Protein AF-A0A1H3RJS0-F1 (afdb_monomer_lite)

pLDDT: mean 76.6, std 17.98, range [35.88, 97.25]

Sequence (244 aa):
MSKQRRSGLVVFNPIIEEEHPSIQKEKGLRHRHKPSKVEFILRIEKKWEAYAKSKYGIDKKPPEQRLHSLLKDVQFTIQAKAKVYSKKWAYRAILEDEFESVFWETAWRLCDGDIEQGTDDGAYQPHGNFYFFETLILSLDRRATDLIRHRTKTKKAKFEIEETCPLWSKASEFISSGEDIEKNVTDRISINKLLDESSKQETHLVTFLYSYPDASNSEIATHLGLSHRESARRMLKRIRNKAI

Radius of gyration: 31.76 Å; chains: 1; bounding box: 53×79×107 Å

Secondary structure (DSSP, 8-state):
--------------------HHHHHHHHHHHHS-HHHHHHHHHHHHHHHHHHHHHTTSSSS-HHHHHHHHHHHHHHHHHHHHHHHHHHTGGGT--HHHHHHHHHHHHHHHHH--TTS--TT-S--TTSSS-HHHHHHHHHHHHHHHHHHHHHHSHHHHHIIIIIHHHHHHHTTT--SS--HHHHHHHHHHHHHHHHTS-HHHHHHHHHHHH-TT--HHHHHHHTT-S-HHHHHHHHHHHHHH--

Foldseek 3Di:
DDDDDDDPPPPPPPPPPPPDLVVLLLVVLVVVDDPVVSVLLVVLLVLLVVLVCQVVVVDPDHSVVSLVVSCVSCVVVLQVVLVVLCVVCVLLVCDSVNLSVLLVVLLVQQSDNDPPPPDPSHHPDPSDSHGSVVSSVVSSVVSSVVSVCVLPVDPVSCCCSVPCVVVVVVVVVVPDPDDDPVVVVVVVVLVVVLCVVDDPLLVVLVVVCVVPVPDQLVNSCVVSVHPDSVVSVVSVVVSVVSSD

Structure (mmCIF, N/CA/C/O backbone):
data_AF-A0A1H3RJS0-F1
#
_entry.id   AF-A0A1H3RJS0-F1
#
loop_
_atom_site.group_PDB
_atom_site.id
_atom_site.type_symbol
_atom_site.label_atom_id
_atom_site.label_alt_id
_atom_site.label_comp_id
_atom_site.label_asym_id
_atom_site.label_entity_id
_atom_site.label_seq_id
_atom_site.pdbx_PDB_ins_code
_atom_site.Cartn_x
_atom_site.Cartn_y
_atom_site.Cartn_z
_atom_site.occupancy
_atom_site.B_iso_or_equiv
_atom_site.auth_seq_id
_atom_site.auth_comp_id
_atom_site.auth_asym_id
_atom_site.auth_atom_id
_atom_site.pdbx_PDB_model_num
ATOM 1 N N . MET A 1 1 ? -11.819 -57.269 -57.674 1.00 40.50 1 MET A N 1
ATOM 2 C CA . MET A 1 1 ? -11.664 -56.612 -56.356 1.00 40.50 1 MET A CA 1
ATOM 3 C C . MET A 1 1 ? -10.472 -55.664 -56.425 1.00 40.50 1 MET A C 1
ATOM 5 O O . MET A 1 1 ? -9.344 -56.130 -56.474 1.00 40.50 1 MET A O 1
ATOM 9 N N . SER A 1 2 ? -10.718 -54.357 -56.528 1.00 40.19 2 SER A N 1
ATOM 10 C CA . SER A 1 2 ? -9.691 -53.313 -56.673 1.00 40.19 2 SER A CA 1
ATOM 11 C C . SER A 1 2 ? -9.771 -52.375 -55.468 1.00 40.19 2 SER A C 1
ATOM 13 O O . SER A 1 2 ? -10.855 -51.912 -55.115 1.00 40.19 2 SER A O 1
ATOM 15 N N . LYS A 1 3 ? -8.637 -52.193 -54.784 1.00 42.69 3 LYS A N 1
ATOM 16 C CA . LYS A 1 3 ? -8.501 -51.524 -53.483 1.00 42.69 3 LYS A CA 1
ATOM 17 C C . LYS A 1 3 ? -8.731 -50.011 -53.602 1.00 42.69 3 LYS A C 1
ATOM 19 O O . LYS A 1 3 ? -8.112 -49.343 -54.425 1.00 42.69 3 LYS A O 1
ATOM 24 N N . GLN A 1 4 ? -9.585 -49.482 -52.725 1.00 44.22 4 GLN A N 1
ATOM 25 C CA . GLN A 1 4 ? -9.819 -48.051 -52.526 1.00 44.22 4 GLN A CA 1
ATOM 26 C C . GLN A 1 4 ? -8.525 -47.319 -52.139 1.00 44.22 4 GLN A C 1
ATOM 28 O O . GLN A 1 4 ? -7.843 -47.688 -51.182 1.00 44.22 4 GLN A O 1
ATOM 33 N N . ARG A 1 5 ? -8.229 -46.233 -52.859 1.00 43.16 5 ARG A N 1
ATOM 34 C CA . ARG A 1 5 ? -7.249 -45.214 -52.473 1.00 43.16 5 ARG A CA 1
ATOM 35 C C . ARG A 1 5 ? -7.816 -44.412 -51.298 1.00 43.16 5 ARG A C 1
ATOM 37 O O . ARG A 1 5 ? -8.797 -43.697 -51.473 1.00 43.16 5 ARG A O 1
ATOM 44 N N . ARG A 1 6 ? -7.202 -44.502 -50.115 1.00 42.06 6 ARG A N 1
ATOM 45 C CA . ARG A 1 6 ? -7.389 -43.500 -49.056 1.00 42.06 6 ARG A CA 1
ATOM 46 C C . ARG A 1 6 ? -6.377 -42.384 -49.286 1.00 42.06 6 ARG A C 1
ATOM 48 O O . ARG A 1 6 ? -5.185 -42.567 -49.066 1.00 42.06 6 ARG A O 1
ATOM 55 N N . SER A 1 7 ? -6.869 -41.249 -49.768 1.00 43.22 7 SER A N 1
ATOM 56 C CA . SER A 1 7 ? -6.179 -39.964 -49.731 1.00 43.22 7 SER A CA 1
ATOM 57 C C . SER A 1 7 ? -5.916 -39.594 -48.271 1.00 43.22 7 SER A C 1
ATOM 59 O O . SER A 1 7 ? -6.848 -39.266 -47.535 1.00 43.22 7 SER A O 1
ATOM 61 N N . GLY A 1 8 ? -4.661 -39.686 -47.838 1.00 41.12 8 GLY A N 1
ATOM 62 C CA . GLY A 1 8 ? -4.224 -39.102 -46.578 1.00 41.12 8 GLY A CA 1
ATOM 63 C C . GLY A 1 8 ? -4.258 -37.585 -46.707 1.00 41.12 8 GLY A C 1
ATOM 64 O O . GLY A 1 8 ? -3.366 -37.002 -47.317 1.00 41.12 8 GLY A O 1
ATOM 65 N N . LEU A 1 9 ? -5.301 -36.954 -46.165 1.00 40.06 9 LEU A N 1
ATOM 66 C CA . LEU A 1 9 ? -5.251 -35.535 -45.841 1.00 40.06 9 LEU A CA 1
ATOM 67 C C . LEU A 1 9 ? -4.199 -35.387 -44.738 1.00 40.06 9 LEU A C 1
ATOM 69 O O . LEU A 1 9 ? -4.423 -35.793 -43.597 1.00 40.06 9 LEU A O 1
ATOM 73 N N . VAL A 1 10 ? -3.035 -34.849 -45.090 1.00 45.22 10 VAL A N 1
ATOM 74 C CA . VAL A 1 10 ? -2.091 -34.321 -44.109 1.00 45.22 10 VAL A CA 1
ATOM 75 C C . VAL A 1 10 ? -2.779 -33.108 -43.497 1.00 45.22 10 VAL A C 1
ATOM 77 O O . VAL A 1 10 ? -2.877 -32.056 -44.124 1.00 45.22 10 VAL A O 1
ATOM 80 N N . VAL A 1 11 ? -3.330 -33.283 -42.298 1.00 45.28 11 VAL A N 1
ATOM 81 C CA . VAL A 1 11 ? -3.772 -32.169 -41.463 1.00 45.28 11 VAL A CA 1
ATOM 82 C C . VAL A 1 11 ? -2.510 -31.389 -41.118 1.00 45.28 11 VAL A C 1
ATOM 84 O O . VAL A 1 11 ? -1.723 -31.802 -40.268 1.00 45.28 11 VAL A O 1
ATOM 87 N N . PHE A 1 12 ? -2.279 -30.295 -41.841 1.00 38.53 12 PHE A N 1
ATOM 88 C CA . PHE A 1 12 ? -1.357 -29.254 -41.418 1.00 38.53 12 PHE A CA 1
ATOM 89 C C . PHE A 1 12 ? -1.896 -28.722 -40.092 1.00 38.53 12 PHE A C 1
ATOM 91 O O . PHE A 1 12 ? -2.824 -27.916 -40.073 1.00 38.53 12 PHE A O 1
ATOM 98 N N . ASN A 1 13 ? -1.347 -29.206 -38.979 1.00 41.28 13 ASN A N 1
ATOM 99 C CA . ASN A 1 13 ? -1.423 -28.461 -37.735 1.00 41.28 13 ASN A CA 1
ATOM 100 C C . ASN A 1 13 ? -0.645 -27.166 -37.986 1.00 41.28 13 ASN A C 1
ATOM 102 O O . ASN A 1 13 ? 0.561 -27.252 -38.243 1.00 41.28 13 ASN A O 1
ATOM 106 N N . PRO A 1 14 ? -1.285 -25.983 -37.971 1.00 45.19 14 PRO A N 1
ATOM 107 C CA . PRO A 1 14 ? -0.519 -24.756 -37.942 1.00 45.19 14 PRO A CA 1
ATOM 108 C C . PRO A 1 14 ? 0.343 -24.822 -36.684 1.00 45.19 14 PRO A C 1
ATOM 110 O O . PRO A 1 14 ? -0.160 -25.054 -35.584 1.00 45.19 14 PRO A O 1
ATOM 113 N N . ILE A 1 15 ? 1.652 -24.685 -36.872 1.00 44.69 15 ILE A N 1
ATOM 114 C CA . ILE A 1 15 ? 2.574 -24.382 -35.788 1.00 44.69 15 ILE A CA 1
ATOM 115 C C . ILE A 1 15 ? 2.017 -23.098 -35.177 1.00 44.69 15 ILE A C 1
ATOM 117 O O . ILE A 1 15 ? 2.064 -22.041 -35.802 1.00 44.69 15 ILE A O 1
ATOM 121 N N . ILE A 1 16 ? 1.379 -23.211 -34.013 1.00 47.44 16 ILE A N 1
ATOM 122 C CA . ILE A 1 16 ? 1.059 -22.053 -33.193 1.00 47.44 16 ILE A CA 1
ATOM 123 C C . ILE A 1 16 ? 2.433 -21.548 -32.774 1.00 47.44 16 ILE A C 1
ATOM 125 O O . ILE A 1 16 ? 3.068 -22.141 -31.906 1.00 47.44 16 ILE A O 1
ATOM 129 N N . GLU A 1 17 ? 2.949 -20.538 -33.474 1.00 50.72 17 GLU A N 1
ATOM 130 C CA . GLU A 1 17 ? 4.094 -19.775 -32.996 1.00 50.72 17 GLU A CA 1
ATOM 131 C C . GLU A 1 17 ? 3.685 -19.228 -31.628 1.00 50.72 17 GLU A C 1
ATOM 133 O O . GLU A 1 17 ? 2.867 -18.312 -31.528 1.00 50.72 17 GLU A O 1
ATOM 138 N N . GLU A 1 18 ? 4.164 -19.866 -30.560 1.00 55.84 18 GLU A N 1
ATOM 139 C CA . GLU A 1 18 ? 3.951 -19.384 -29.205 1.00 55.84 18 GLU A CA 1
ATOM 140 C C . GLU A 1 18 ? 4.578 -17.991 -29.118 1.00 55.84 18 GLU A C 1
ATOM 142 O O . GLU A 1 18 ? 5.799 -17.832 -29.100 1.00 55.84 18 GLU A O 1
ATOM 147 N N . GLU A 1 19 ? 3.729 -16.959 -29.149 1.00 61.09 19 GLU A N 1
ATOM 148 C CA . GLU A 1 19 ? 4.182 -15.576 -29.071 1.00 61.09 19 GLU A CA 1
ATOM 149 C C . GLU A 1 19 ? 5.044 -15.395 -27.821 1.00 61.09 19 GLU A C 1
ATOM 151 O O . GLU A 1 19 ? 4.638 -15.782 -26.723 1.00 61.09 19 GLU A O 1
ATOM 156 N N . HIS A 1 20 ? 6.214 -14.773 -27.987 1.00 66.62 20 HIS A N 1
ATOM 157 C CA . HIS A 1 20 ? 7.177 -14.570 -26.910 1.00 66.62 20 HIS A CA 1
ATOM 158 C C . HIS A 1 20 ? 6.491 -13.991 -25.648 1.00 66.62 20 HIS A C 1
ATOM 160 O O . HIS A 1 20 ? 5.741 -13.015 -25.769 1.00 66.62 20 HIS A O 1
ATOM 166 N N . PRO A 1 21 ? 6.753 -14.513 -24.430 1.00 67.75 21 PRO A N 1
ATOM 167 C CA . PRO A 1 21 ? 6.024 -14.145 -23.206 1.00 67.75 21 PRO A CA 1
ATOM 168 C C . PRO A 1 21 ? 5.936 -12.636 -22.921 1.00 67.75 21 PRO A C 1
ATOM 170 O O . PRO A 1 21 ? 4.940 -12.151 -22.384 1.00 67.75 21 PRO A O 1
ATOM 173 N N . SER A 1 22 ? 6.945 -11.858 -23.329 1.00 72.31 22 SER A N 1
ATOM 174 C CA . SER A 1 22 ? 6.930 -10.391 -23.204 1.00 72.31 22 SER A CA 1
ATOM 175 C C . SER A 1 22 ? 5.856 -9.712 -24.066 1.00 72.31 22 SER A C 1
ATOM 177 O O . SER A 1 22 ? 5.251 -8.736 -23.625 1.00 72.31 22 SER A O 1
ATOM 179 N N . ILE A 1 23 ? 5.583 -10.238 -25.264 1.00 76.19 23 ILE A N 1
ATOM 180 C CA . ILE A 1 23 ? 4.577 -9.712 -26.196 1.00 76.19 23 ILE A CA 1
ATOM 181 C C . ILE A 1 23 ? 3.178 -9.970 -25.633 1.00 76.19 23 ILE A C 1
ATOM 183 O O . ILE A 1 23 ? 2.330 -9.076 -25.635 1.00 76.19 23 ILE A O 1
ATOM 187 N N . GLN A 1 24 ? 2.954 -11.161 -25.073 1.00 80.56 24 GLN A N 1
ATOM 188 C CA . GLN A 1 24 ? 1.693 -11.504 -24.414 1.00 80.56 24 GLN A CA 1
ATOM 189 C C . GLN A 1 24 ? 1.444 -10.627 -23.178 1.00 80.56 24 GLN A C 1
ATOM 191 O O . GLN A 1 24 ? 0.340 -10.106 -22.996 1.00 80.56 24 GLN A O 1
ATOM 196 N N . LYS A 1 25 ? 2.482 -10.393 -22.362 1.00 84.62 25 LYS A N 1
ATOM 197 C CA . LYS A 1 25 ? 2.419 -9.518 -21.182 1.00 84.62 25 LYS A CA 1
ATOM 198 C C . LYS A 1 25 ? 2.035 -8.082 -21.559 1.00 84.62 25 LYS A C 1
ATOM 200 O O . LYS A 1 25 ? 1.143 -7.500 -20.937 1.00 84.62 25 LYS A O 1
ATOM 205 N N . GLU A 1 26 ? 2.642 -7.527 -22.610 1.00 87.44 26 GLU A N 1
ATOM 206 C CA . GLU A 1 26 ? 2.338 -6.171 -23.082 1.00 87.44 26 GLU A CA 1
ATOM 207 C C . GLU A 1 26 ? 0.931 -6.064 -23.694 1.00 87.44 26 GLU A C 1
ATOM 209 O O . GLU A 1 26 ? 0.191 -5.122 -23.388 1.00 87.44 26 GLU A O 1
ATOM 214 N N . LYS A 1 27 ? 0.516 -7.041 -24.513 1.00 87.50 27 LYS A N 1
ATOM 215 C CA . LYS A 1 27 ? -0.860 -7.109 -25.037 1.00 87.50 27 LYS A CA 1
ATOM 216 C C . LYS A 1 27 ? -1.879 -7.148 -23.897 1.00 87.50 27 LYS A C 1
ATOM 218 O O . LYS A 1 27 ? -2.852 -6.393 -23.914 1.00 87.50 27 LYS A O 1
ATOM 223 N N . GLY A 1 28 ? -1.621 -7.961 -22.870 1.00 87.81 28 GLY A N 1
ATOM 224 C CA . GLY A 1 28 ? -2.448 -8.031 -21.667 1.00 87.81 28 GLY A CA 1
ATOM 225 C C . GLY A 1 28 ? -2.538 -6.693 -20.929 1.00 87.81 28 GLY A C 1
ATOM 226 O O . GLY A 1 28 ? -3.628 -6.280 -20.535 1.00 87.81 28 GLY A O 1
ATOM 227 N N . LEU A 1 29 ? -1.420 -5.975 -20.790 1.00 91.56 29 LEU A N 1
ATOM 228 C CA . LEU A 1 29 ? -1.388 -4.649 -20.167 1.00 91.56 29 LEU A CA 1
ATOM 229 C C . LEU A 1 29 ? -2.260 -3.637 -20.923 1.00 91.56 29 LEU A C 1
ATOM 231 O O . LEU A 1 29 ? -3.056 -2.924 -20.308 1.00 91.56 29 LEU A O 1
ATOM 235 N N . ARG A 1 30 ? -2.141 -3.598 -22.255 1.00 91.88 30 ARG A N 1
ATOM 236 C CA . ARG A 1 30 ? -2.923 -2.702 -23.126 1.00 91.88 30 ARG A CA 1
ATOM 237 C C . ARG A 1 30 ? -4.413 -3.033 -23.132 1.00 91.88 30 ARG A C 1
ATOM 239 O O . ARG A 1 30 ? -5.227 -2.135 -23.309 1.00 91.88 30 ARG A O 1
ATOM 246 N N . HIS A 1 31 ? -4.767 -4.297 -22.915 1.00 91.62 31 HIS A N 1
ATOM 247 C CA . HIS A 1 31 ? -6.159 -4.712 -22.772 1.00 91.62 31 HIS A CA 1
ATOM 248 C C . HIS A 1 31 ? -6.768 -4.271 -21.429 1.00 91.62 31 HIS A C 1
ATOM 250 O O . HIS A 1 31 ? -7.925 -3.862 -21.380 1.00 91.62 31 HIS A O 1
ATOM 256 N N . ARG A 1 32 ? -5.995 -4.326 -20.335 1.00 91.81 32 ARG A N 1
ATOM 257 C CA . ARG A 1 32 ? -6.476 -4.005 -18.978 1.00 91.81 32 ARG A CA 1
ATOM 258 C C . ARG A 1 32 ? -6.553 -2.507 -18.677 1.00 91.81 32 ARG A C 1
ATOM 260 O O . ARG A 1 32 ? -7.352 -2.103 -17.834 1.00 91.81 32 ARG A O 1
ATOM 267 N N . HIS A 1 33 ? -5.719 -1.683 -19.315 1.00 93.19 33 HIS A N 1
ATOM 268 C CA . HIS A 1 33 ? -5.531 -0.281 -18.923 1.00 93.19 33 HIS A CA 1
ATOM 269 C C . HIS A 1 33 ? -5.635 0.699 -20.089 1.00 93.19 33 HIS A C 1
ATOM 271 O O . HIS A 1 33 ? -5.295 0.399 -21.228 1.00 93.19 33 HIS A O 1
ATOM 277 N N . LYS A 1 34 ? -6.035 1.937 -19.774 1.00 94.19 34 LYS A N 1
ATOM 278 C CA . LYS A 1 34 ? -6.022 3.061 -20.725 1.00 94.19 34 LYS A CA 1
ATOM 279 C C . LYS A 1 34 ? -4.582 3.419 -21.140 1.00 94.19 34 LYS A C 1
ATOM 281 O O . LYS A 1 34 ? -3.686 3.285 -20.305 1.00 94.19 34 LYS A O 1
ATOM 286 N N . PRO A 1 35 ? -4.353 3.982 -22.344 1.00 94.38 35 PRO A N 1
ATOM 287 C CA . PRO A 1 35 ? -3.008 4.280 -22.854 1.00 94.38 35 PRO A CA 1
ATOM 288 C C . PRO A 1 35 ? -2.111 5.078 -21.895 1.00 94.38 35 PRO A C 1
ATOM 290 O O . PRO A 1 35 ? -0.977 4.684 -21.642 1.00 94.38 35 PRO A O 1
ATOM 293 N N . SER A 1 36 ? -2.636 6.129 -21.257 1.00 93.25 36 SER A N 1
ATOM 294 C CA . SER A 1 36 ? -1.875 6.931 -20.284 1.00 93.25 36 SER A CA 1
ATOM 295 C C . SER A 1 36 ? -1.419 6.126 -19.061 1.00 93.25 36 SER A C 1
ATOM 297 O O . SER A 1 36 ? -0.344 6.355 -18.505 1.00 93.25 36 SER A O 1
ATOM 299 N N . LYS A 1 37 ? -2.226 5.149 -18.635 1.00 93.06 37 LYS A N 1
ATOM 300 C CA . LYS A 1 37 ? -1.890 4.258 -17.526 1.00 93.06 37 LYS A CA 1
ATOM 301 C C . LYS A 1 37 ? -0.877 3.198 -17.955 1.00 93.06 37 LYS A C 1
ATOM 303 O O . LYS A 1 37 ? 0.006 2.881 -17.165 1.00 93.06 37 LYS A O 1
ATOM 308 N N . VAL A 1 38 ? -0.964 2.706 -19.192 1.00 94.44 38 VAL A N 1
ATOM 309 C CA . VAL A 1 38 ? 0.034 1.804 -19.793 1.00 94.44 38 VAL A CA 1
ATOM 310 C C . VAL A 1 38 ? 1.410 2.471 -19.805 1.00 94.44 38 VAL A C 1
ATOM 312 O O . VAL A 1 38 ? 2.364 1.896 -19.291 1.00 94.44 38 VAL A O 1
ATOM 315 N N . GLU A 1 39 ? 1.511 3.704 -20.307 1.00 95.44 39 GLU A N 1
ATOM 316 C CA . GLU A 1 39 ? 2.770 4.464 -20.329 1.00 95.44 39 GLU A CA 1
ATOM 317 C C . GLU A 1 39 ? 3.356 4.649 -18.929 1.00 95.44 39 GLU A C 1
ATOM 319 O O . GLU A 1 39 ? 4.551 4.437 -18.711 1.00 95.44 39 GLU A O 1
ATOM 324 N N . PHE A 1 40 ? 2.503 4.996 -17.963 1.00 95.62 40 PHE A N 1
ATOM 325 C CA . PHE A 1 40 ? 2.90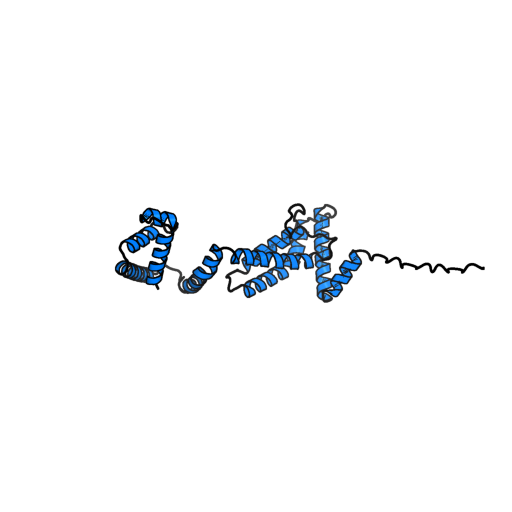4 5.096 -16.568 1.00 95.62 40 PHE A CA 1
ATOM 326 C C . PHE A 1 40 ? 3.455 3.763 -16.041 1.00 95.62 40 PHE A C 1
ATOM 328 O O . PHE A 1 40 ? 4.541 3.745 -15.469 1.00 95.62 40 PHE A O 1
ATOM 335 N N . ILE A 1 41 ? 2.748 2.650 -16.259 1.00 95.75 41 ILE A N 1
ATOM 336 C CA . ILE A 1 41 ? 3.161 1.321 -15.785 1.00 95.75 41 ILE A CA 1
ATOM 337 C C . ILE A 1 41 ? 4.508 0.919 -16.390 1.00 95.75 41 ILE A C 1
ATOM 339 O O . ILE A 1 41 ? 5.405 0.514 -15.654 1.00 95.75 41 ILE A O 1
ATOM 343 N N . LEU A 1 42 ? 4.691 1.104 -17.698 1.00 95.38 42 LEU A N 1
ATOM 344 C CA . LEU A 1 42 ? 5.953 0.797 -18.374 1.00 95.38 42 LEU A CA 1
ATOM 345 C C . LEU A 1 42 ? 7.104 1.691 -17.890 1.00 95.38 42 LEU A C 1
ATOM 347 O O . LEU A 1 42 ? 8.243 1.238 -17.792 1.00 95.38 42 LEU A O 1
ATOM 351 N N . ARG A 1 43 ? 6.832 2.958 -17.555 1.00 96.75 43 ARG A N 1
ATOM 352 C CA . ARG A 1 43 ? 7.836 3.853 -16.960 1.00 96.75 43 ARG A CA 1
ATOM 353 C C . ARG A 1 43 ? 8.287 3.363 -15.584 1.00 96.75 43 ARG A C 1
ATOM 355 O O . ARG A 1 43 ? 9.484 3.390 -15.305 1.00 96.75 43 ARG A O 1
ATOM 362 N N . ILE A 1 44 ? 7.349 2.920 -14.746 1.00 96.81 44 ILE A N 1
ATOM 363 C CA . ILE A 1 44 ? 7.657 2.331 -13.436 1.00 96.81 44 ILE A CA 1
ATOM 364 C C . ILE A 1 44 ? 8.454 1.034 -13.603 1.00 96.81 44 ILE A C 1
ATOM 366 O O . ILE A 1 44 ? 9.466 0.869 -12.926 1.00 96.81 44 ILE A O 1
ATOM 370 N N . GLU A 1 45 ? 8.064 0.165 -14.541 1.00 95.06 45 GLU A N 1
ATOM 371 C CA . GLU A 1 45 ? 8.784 -1.083 -14.829 1.00 95.06 45 GLU A CA 1
ATOM 372 C C . GLU A 1 45 ? 10.253 -0.810 -15.161 1.00 95.06 45 GLU A C 1
ATOM 374 O O . GLU A 1 45 ? 11.145 -1.377 -14.540 1.00 95.06 45 GLU A O 1
ATOM 379 N N . LYS A 1 46 ? 10.525 0.146 -16.059 1.00 94.88 46 LYS A N 1
ATOM 380 C CA . LYS A 1 46 ? 11.900 0.528 -16.416 1.00 94.88 46 LYS A CA 1
ATOM 381 C C . LYS A 1 46 ? 12.711 1.022 -15.216 1.00 94.88 46 LYS A C 1
ATOM 383 O O . LYS A 1 46 ? 13.912 0.764 -15.140 1.00 94.88 46 LYS A O 1
ATOM 388 N N . LYS A 1 47 ? 12.086 1.748 -14.281 1.00 95.25 47 LYS A N 1
ATOM 389 C CA . LYS A 1 47 ? 12.755 2.193 -13.047 1.00 95.25 47 LYS A CA 1
ATOM 390 C C . LYS A 1 47 ? 13.074 1.018 -12.128 1.00 95.25 47 LYS A C 1
ATOM 392 O O . LYS A 1 47 ? 14.172 0.979 -11.574 1.00 95.25 47 LYS A O 1
ATOM 397 N N . TRP A 1 48 ? 12.155 0.064 -12.004 1.00 94.62 48 TRP A N 1
ATOM 398 C CA . TRP A 1 48 ? 12.394 -1.165 -11.258 1.00 94.62 48 TRP A CA 1
ATOM 399 C C . TRP A 1 48 ? 13.508 -2.008 -11.898 1.00 94.62 48 TRP A C 1
ATOM 401 O O . TRP A 1 48 ? 14.445 -2.389 -11.206 1.00 94.62 48 TRP A O 1
ATOM 411 N N . GLU A 1 49 ? 13.501 -2.204 -13.219 1.00 92.44 49 GLU A N 1
ATOM 412 C CA . GLU A 1 49 ? 14.570 -2.919 -13.934 1.00 92.44 49 GLU A CA 1
ATOM 413 C C . GLU A 1 49 ? 15.935 -2.252 -13.738 1.00 92.44 49 GLU A C 1
ATOM 415 O O . GLU A 1 49 ? 16.952 -2.923 -13.561 1.00 92.44 49 GLU A O 1
ATOM 420 N N . ALA A 1 50 ? 15.973 -0.917 -13.769 1.00 92.31 50 ALA A N 1
ATOM 421 C CA . ALA A 1 50 ? 17.185 -0.163 -13.496 1.00 92.31 50 ALA A CA 1
ATOM 422 C C . ALA A 1 50 ? 17.668 -0.406 -12.058 1.00 92.31 50 ALA A C 1
ATOM 424 O O . ALA A 1 50 ? 18.859 -0.635 -11.845 1.00 92.31 50 ALA A O 1
ATOM 425 N N . TYR A 1 51 ? 16.769 -0.377 -11.074 1.00 92.88 51 TYR A N 1
ATOM 426 C CA . TYR A 1 51 ? 17.100 -0.725 -9.694 1.00 92.88 51 TYR A CA 1
ATOM 427 C C . TYR A 1 51 ? 17.644 -2.159 -9.584 1.00 92.88 51 TYR A C 1
ATOM 429 O O . TYR A 1 51 ? 18.738 -2.341 -9.052 1.00 92.88 51 TYR A O 1
ATOM 437 N N . ALA A 1 52 ? 16.962 -3.145 -10.171 1.00 90.00 52 ALA A N 1
ATOM 438 C CA . ALA A 1 52 ? 17.384 -4.543 -10.161 1.00 90.00 52 ALA A CA 1
ATOM 439 C C . ALA A 1 52 ? 18.784 -4.721 -10.777 1.00 90.00 52 ALA A C 1
ATOM 441 O O . ALA A 1 52 ? 19.659 -5.330 -10.168 1.00 90.00 52 ALA A O 1
ATOM 442 N N . LYS A 1 53 ? 19.053 -4.109 -11.938 1.00 90.25 53 LYS A N 1
ATOM 443 C CA . LYS A 1 53 ? 20.385 -4.139 -12.575 1.00 90.25 53 LYS A CA 1
ATOM 444 C C . LYS A 1 53 ? 21.478 -3.536 -11.689 1.00 90.25 53 LYS A C 1
ATOM 446 O O . LYS A 1 53 ? 22.573 -4.088 -11.627 1.00 90.25 53 LYS A O 1
ATOM 451 N N . SER A 1 54 ? 21.189 -2.432 -10.998 1.00 89.81 54 SER A N 1
ATOM 452 C CA . SER A 1 54 ? 22.125 -1.835 -10.034 1.00 89.81 54 SER A CA 1
ATOM 453 C C . SER A 1 54 ? 22.363 -2.742 -8.827 1.00 89.81 54 SER A C 1
ATOM 455 O O . SER A 1 54 ? 23.505 -2.887 -8.405 1.00 89.81 54 SER A O 1
ATOM 457 N N . LYS A 1 55 ? 21.316 -3.391 -8.301 1.00 86.88 55 LYS A N 1
ATOM 458 C CA . LYS A 1 55 ? 21.417 -4.331 -7.173 1.00 86.88 55 LYS A CA 1
ATOM 459 C C . LYS A 1 55 ? 22.341 -5.512 -7.496 1.00 86.88 55 LYS A C 1
ATOM 461 O O . LYS A 1 55 ? 23.155 -5.889 -6.664 1.00 86.88 55 LYS A O 1
ATOM 466 N N . TYR A 1 56 ? 22.268 -6.048 -8.716 1.00 85.62 56 TYR A N 1
ATOM 467 C CA . TYR A 1 56 ? 23.127 -7.150 -9.173 1.00 85.62 56 TYR A CA 1
ATOM 468 C C . TYR A 1 56 ? 24.486 -6.699 -9.742 1.00 85.62 56 TYR A C 1
ATOM 470 O O . TYR A 1 56 ? 25.178 -7.491 -10.377 1.00 85.62 56 TYR A O 1
ATOM 478 N N . GLY A 1 57 ? 24.878 -5.432 -9.557 1.00 84.00 57 GLY A N 1
ATOM 479 C CA . GLY A 1 57 ? 26.187 -4.923 -9.985 1.00 84.00 57 GLY A CA 1
ATOM 480 C C . GLY A 1 57 ? 26.379 -4.802 -11.503 1.00 84.00 57 GLY A C 1
ATOM 481 O O . GLY A 1 57 ? 27.497 -4.590 -11.964 1.00 84.00 57 GLY A O 1
ATOM 482 N N . ILE A 1 58 ? 25.304 -4.911 -12.291 1.00 85.94 58 ILE A N 1
ATOM 483 C CA . ILE A 1 58 ? 25.338 -4.766 -13.757 1.00 85.94 58 ILE A CA 1
ATOM 484 C C . ILE A 1 58 ? 25.502 -3.289 -14.145 1.00 85.94 58 ILE A C 1
ATOM 486 O O . ILE A 1 58 ? 26.068 -2.961 -15.187 1.00 85.94 58 ILE A O 1
ATOM 490 N N . ASP A 1 59 ? 25.007 -2.379 -13.306 1.00 83.88 59 ASP A N 1
ATOM 491 C CA . ASP A 1 59 ? 25.025 -0.940 -13.547 1.00 83.88 59 ASP A CA 1
ATOM 492 C C . ASP A 1 59 ? 25.794 -0.203 -12.441 1.00 83.88 59 ASP A C 1
ATOM 494 O O . ASP A 1 59 ? 25.662 -0.522 -11.263 1.00 83.88 59 ASP A O 1
ATOM 498 N N . LYS A 1 60 ? 26.584 0.811 -12.817 1.00 78.75 60 LYS A N 1
ATOM 499 C CA . LYS A 1 60 ? 27.494 1.536 -11.911 1.00 78.75 60 LYS A CA 1
ATOM 500 C C . LYS A 1 60 ? 26.790 2.525 -10.978 1.00 78.75 60 LYS A C 1
ATOM 502 O O . LYS A 1 60 ? 27.433 3.078 -10.089 1.00 78.75 60 LYS A O 1
ATOM 507 N N . LYS A 1 61 ? 25.502 2.820 -11.195 1.00 83.44 61 LYS A N 1
ATOM 508 C CA . LYS A 1 61 ? 24.762 3.733 -10.303 1.00 83.44 61 LYS A CA 1
ATOM 509 C C . LYS A 1 61 ? 24.352 3.024 -9.006 1.00 83.44 61 LYS A C 1
ATOM 511 O O . LYS A 1 61 ? 23.913 1.876 -9.088 1.00 83.44 61 LYS A O 1
ATOM 516 N N . PRO A 1 62 ? 24.386 3.723 -7.856 1.00 88.69 62 PRO A N 1
ATOM 517 C CA . PRO A 1 62 ? 24.028 3.144 -6.565 1.00 88.69 62 PRO A CA 1
ATOM 518 C C . PRO A 1 62 ? 22.553 2.694 -6.536 1.00 88.69 62 PRO A C 1
ATOM 520 O O . PRO A 1 62 ? 21.673 3.452 -6.976 1.00 88.69 62 PRO A O 1
ATOM 523 N N . PRO A 1 63 ? 22.263 1.472 -6.050 1.00 89.25 63 PRO A N 1
ATOM 524 C CA . PRO A 1 63 ? 20.912 0.914 -6.028 1.00 89.25 63 PRO A CA 1
ATOM 525 C C . PRO A 1 63 ? 19.949 1.728 -5.153 1.00 89.25 63 PRO A C 1
ATOM 527 O O . PRO A 1 63 ? 18.784 1.879 -5.519 1.00 89.25 63 PRO A O 1
ATOM 530 N N . GLU A 1 64 ? 20.419 2.342 -4.069 1.00 90.81 64 GLU A N 1
ATOM 531 C CA . GLU A 1 64 ? 19.604 3.122 -3.128 1.00 90.81 64 GLU A CA 1
ATOM 532 C C . GLU A 1 64 ? 18.969 4.338 -3.810 1.00 90.81 64 GLU A C 1
ATOM 534 O O . GLU A 1 64 ? 17.788 4.628 -3.618 1.00 90.81 64 GLU A O 1
ATOM 539 N N . GLN A 1 65 ? 19.723 5.027 -4.675 1.00 91.00 65 GLN A N 1
ATOM 540 C CA . GLN A 1 65 ? 19.206 6.174 -5.428 1.00 91.00 65 GLN A CA 1
ATOM 541 C C . GLN A 1 65 ? 18.115 5.753 -6.419 1.00 91.00 65 GLN A C 1
ATOM 543 O O . GLN A 1 65 ? 17.137 6.479 -6.624 1.00 91.00 65 GLN A O 1
ATOM 548 N N . ARG A 1 66 ? 18.258 4.572 -7.034 1.00 91.62 66 ARG A N 1
ATOM 549 C CA . ARG A 1 66 ? 17.253 4.033 -7.960 1.00 91.62 66 ARG A CA 1
ATOM 550 C C . ARG A 1 66 ? 16.001 3.584 -7.226 1.00 91.62 66 ARG A C 1
ATOM 552 O O . ARG A 1 66 ? 14.906 3.921 -7.671 1.00 91.62 66 ARG A O 1
ATOM 559 N N . LEU A 1 67 ? 16.166 2.910 -6.089 1.00 92.38 67 LEU A N 1
ATOM 560 C CA . LEU A 1 67 ? 15.062 2.518 -5.222 1.00 92.38 67 LEU A CA 1
ATOM 561 C C . LEU A 1 67 ? 14.287 3.745 -4.744 1.00 92.38 67 LEU A C 1
ATOM 563 O O . LEU A 1 67 ? 13.072 3.802 -4.899 1.00 92.38 67 LEU A O 1
ATOM 567 N N . HIS A 1 68 ? 14.983 4.772 -4.253 1.00 92.69 68 HIS A N 1
ATOM 568 C CA . HIS A 1 68 ? 14.346 6.015 -3.830 1.00 92.69 68 HIS A CA 1
ATOM 569 C C . HIS A 1 68 ? 13.565 6.678 -4.976 1.00 92.69 68 HIS A C 1
ATOM 571 O O . HIS A 1 68 ? 12.423 7.094 -4.790 1.00 92.69 68 HIS A O 1
ATOM 577 N N . SER A 1 69 ? 14.135 6.731 -6.187 1.00 93.81 69 SER A N 1
ATOM 578 C CA . SER A 1 69 ? 13.444 7.282 -7.362 1.00 93.81 69 SER A CA 1
ATOM 579 C C . SER A 1 69 ? 12.207 6.476 -7.774 1.00 93.81 69 SER A C 1
ATOM 581 O O . SER A 1 69 ? 11.217 7.063 -8.214 1.00 93.81 69 SER A O 1
ATOM 583 N N . LEU A 1 70 ? 12.255 5.148 -7.651 1.00 94.88 70 LEU A N 1
ATOM 584 C CA . LEU A 1 70 ? 11.119 4.261 -7.900 1.00 94.88 70 LEU A CA 1
ATOM 585 C C . LEU A 1 70 ? 10.007 4.493 -6.869 1.00 94.88 70 LEU A C 1
ATOM 587 O O . LEU A 1 70 ? 8.859 4.726 -7.245 1.00 94.88 70 LEU A O 1
ATOM 591 N N . LEU A 1 71 ? 10.357 4.475 -5.581 1.00 94.56 71 LEU A N 1
ATOM 592 C CA . LEU A 1 71 ? 9.418 4.652 -4.472 1.00 94.56 71 LEU A CA 1
ATOM 593 C C . LEU A 1 71 ? 8.747 6.026 -4.502 1.00 94.56 71 LEU A C 1
ATOM 595 O O . LEU A 1 71 ? 7.541 6.130 -4.288 1.00 94.56 71 LEU A O 1
ATOM 599 N N . LYS A 1 72 ? 9.495 7.069 -4.870 1.00 95.69 72 LYS A N 1
ATOM 600 C CA . LYS A 1 72 ? 8.954 8.417 -5.060 1.00 95.69 72 LYS A CA 1
ATOM 601 C C . LYS A 1 72 ? 7.877 8.476 -6.148 1.00 95.69 72 LYS A C 1
ATOM 603 O O . LYS A 1 72 ? 6.879 9.170 -5.979 1.00 95.69 72 LYS A O 1
ATOM 608 N N . ASP A 1 73 ? 8.031 7.733 -7.243 1.00 95.31 73 ASP A N 1
ATOM 609 C CA . ASP A 1 73 ? 7.028 7.716 -8.316 1.00 95.31 73 ASP A CA 1
ATOM 610 C C . ASP A 1 73 ? 5.741 6.968 -7.928 1.00 95.31 73 ASP A C 1
ATOM 612 O O . ASP A 1 73 ? 4.672 7.262 -8.470 1.00 95.31 73 ASP A O 1
ATOM 616 N N . VAL A 1 74 ? 5.822 6.004 -7.005 1.00 96.12 74 VAL A N 1
ATOM 617 C CA . VAL A 1 74 ? 4.647 5.265 -6.508 1.00 96.12 74 VAL A CA 1
ATOM 618 C C . VAL A 1 74 ? 4.055 5.859 -5.227 1.00 96.12 74 VAL A C 1
ATOM 620 O O . VAL A 1 74 ? 2.920 5.522 -4.890 1.00 96.12 74 VAL A O 1
ATOM 623 N N . GLN A 1 75 ? 4.750 6.796 -4.572 1.00 97.00 75 GLN A N 1
ATOM 624 C CA . GLN A 1 75 ? 4.331 7.472 -3.337 1.00 97.00 75 GLN A CA 1
ATOM 625 C C . GLN A 1 75 ? 2.886 7.965 -3.395 1.00 97.00 75 GLN A C 1
ATOM 627 O O . GLN A 1 75 ? 2.070 7.606 -2.550 1.00 97.00 75 GLN A O 1
ATOM 632 N N . PHE A 1 76 ? 2.549 8.743 -4.428 1.00 96.44 76 PHE A N 1
ATOM 633 C CA . PHE A 1 76 ? 1.200 9.285 -4.578 1.00 96.44 76 PHE A CA 1
ATOM 634 C C . PHE A 1 76 ? 0.141 8.177 -4.621 1.00 96.44 76 PHE A C 1
ATOM 636 O O . PHE A 1 76 ? -0.938 8.323 -4.057 1.00 96.44 76 PHE A O 1
ATOM 643 N N . THR A 1 77 ? 0.451 7.049 -5.268 1.00 96.12 77 THR A N 1
ATOM 644 C CA . THR A 1 77 ? -0.467 5.907 -5.346 1.00 96.12 77 THR A CA 1
ATOM 645 C C . THR A 1 77 ? -0.670 5.274 -3.973 1.00 96.12 77 THR A C 1
ATOM 647 O O . THR A 1 77 ? -1.809 4.990 -3.612 1.00 96.12 77 THR A O 1
ATOM 650 N N . ILE A 1 78 ? 0.412 5.073 -3.215 1.00 97.06 78 ILE A N 1
ATOM 651 C CA . ILE A 1 78 ? 0.372 4.505 -1.862 1.00 97.06 78 ILE A CA 1
ATOM 652 C C . ILE A 1 78 ? -0.486 5.382 -0.947 1.00 97.06 78 ILE A C 1
ATOM 654 O O . ILE A 1 78 ? -1.464 4.897 -0.381 1.00 97.06 78 ILE A O 1
ATOM 658 N N . GLN A 1 79 ? -0.191 6.680 -0.896 1.00 97.25 79 GLN A N 1
ATOM 659 C CA . GLN A 1 79 ? -0.892 7.647 -0.049 1.00 97.25 79 GLN A CA 1
ATOM 660 C C . GLN A 1 79 ? -2.364 7.793 -0.441 1.00 97.25 79 GLN A C 1
ATOM 662 O O . GLN A 1 79 ? -3.262 7.685 0.393 1.00 97.25 79 GLN A O 1
ATOM 667 N N . ALA A 1 80 ? -2.651 7.944 -1.739 1.00 97.06 80 ALA A N 1
ATOM 668 C CA . ALA A 1 80 ? -4.027 8.035 -2.218 1.00 97.06 80 ALA A CA 1
ATOM 669 C C . ALA A 1 80 ? -4.834 6.775 -1.869 1.00 97.06 80 ALA A C 1
ATOM 671 O O . ALA A 1 80 ? -6.004 6.870 -1.492 1.00 97.06 80 ALA A O 1
ATOM 672 N N . LYS A 1 81 ? -4.221 5.591 -1.969 1.00 96.88 81 LYS A N 1
ATOM 673 C CA . LYS A 1 81 ? -4.877 4.325 -1.636 1.00 96.88 81 LYS A CA 1
ATOM 674 C C . LYS A 1 81 ? -5.081 4.191 -0.124 1.00 96.88 81 LYS A C 1
ATOM 676 O O . LYS A 1 81 ? -6.173 3.797 0.277 1.00 96.88 81 LYS A O 1
ATOM 681 N N . ALA A 1 82 ? -4.103 4.573 0.701 1.00 96.88 82 ALA A N 1
ATOM 682 C CA . ALA A 1 82 ? -4.216 4.565 2.163 1.00 96.88 82 ALA A CA 1
ATOM 683 C C . ALA A 1 82 ? -5.388 5.437 2.626 1.00 96.88 82 ALA A C 1
ATOM 685 O O . ALA A 1 82 ? -6.274 4.967 3.341 1.00 96.88 82 ALA A O 1
ATOM 686 N N . LYS A 1 83 ? -5.489 6.653 2.083 1.00 96.25 83 LYS A N 1
ATOM 687 C CA . LYS A 1 83 ? -6.607 7.569 2.320 1.00 96.25 83 LYS A CA 1
ATOM 688 C C . LYS A 1 83 ? -7.964 6.985 1.931 1.00 96.25 83 LYS A C 1
ATOM 690 O O . LYS A 1 83 ? -8.944 7.129 2.662 1.00 96.25 83 LYS A O 1
ATOM 695 N N . VAL A 1 84 ? -8.052 6.329 0.770 1.00 96.38 84 VAL A N 1
ATOM 696 C CA . VAL A 1 84 ? -9.290 5.668 0.319 1.00 96.38 84 VAL A CA 1
ATOM 697 C C . VAL A 1 84 ? -9.689 4.545 1.277 1.00 96.38 84 VAL A C 1
ATOM 699 O O . VAL A 1 84 ? -10.860 4.455 1.652 1.00 96.38 84 VAL A O 1
ATOM 702 N N . TYR A 1 85 ? -8.736 3.713 1.700 1.00 95.38 85 TYR A N 1
ATOM 703 C CA . TYR A 1 85 ? -8.996 2.628 2.645 1.00 95.38 85 TYR A CA 1
ATOM 704 C C . TYR A 1 85 ? -9.381 3.143 4.031 1.00 95.38 85 TYR A C 1
ATOM 706 O O . TYR A 1 85 ? -10.376 2.671 4.576 1.00 95.38 85 TYR A O 1
ATOM 714 N N . SER A 1 86 ? -8.684 4.150 4.558 1.00 93.50 86 SER A N 1
ATOM 715 C CA . SER A 1 86 ? -9.028 4.769 5.840 1.00 93.50 86 SER A CA 1
ATOM 716 C C . SER A 1 86 ? -10.445 5.334 5.823 1.00 93.50 86 SER A C 1
ATOM 718 O O . SER A 1 86 ? -11.244 4.998 6.689 1.00 93.50 86 SER A O 1
ATOM 720 N N . LYS A 1 87 ? -10.835 6.071 4.775 1.00 93.50 87 LYS A N 1
ATOM 721 C CA . LYS A 1 87 ? -12.222 6.547 4.631 1.00 93.50 87 LYS A CA 1
ATOM 722 C C . LYS A 1 87 ? -13.232 5.404 4.570 1.00 93.50 87 LYS A C 1
ATOM 724 O O . LYS A 1 87 ? -14.273 5.467 5.217 1.00 93.50 87 LYS A O 1
ATOM 729 N N . LYS A 1 88 ? -12.929 4.350 3.806 1.00 93.00 88 LYS A N 1
ATOM 730 C CA . LYS A 1 88 ? -13.801 3.173 3.671 1.00 93.00 88 LYS A CA 1
ATOM 731 C C . LYS A 1 88 ? -13.979 2.426 4.998 1.00 93.00 88 LYS A C 1
ATOM 733 O O . LYS A 1 88 ? -15.037 1.848 5.227 1.00 93.00 88 LYS A O 1
ATOM 738 N N . TRP A 1 89 ? -12.966 2.449 5.860 1.00 89.69 89 TRP A N 1
ATOM 739 C CA . TRP A 1 89 ? -12.927 1.723 7.130 1.00 89.69 89 TRP A CA 1
ATOM 740 C C . TRP A 1 89 ? -12.904 2.642 8.356 1.00 89.69 89 TRP A C 1
ATOM 742 O O . TRP A 1 89 ? -12.575 2.189 9.451 1.00 89.69 89 TRP A O 1
ATOM 752 N N . ALA A 1 90 ? -13.329 3.900 8.205 1.00 85.12 90 ALA A N 1
ATOM 753 C CA . ALA A 1 90 ? -13.306 4.900 9.272 1.00 85.12 90 ALA A CA 1
ATOM 754 C C . ALA A 1 90 ? -14.117 4.452 10.499 1.00 85.12 90 ALA A C 1
ATOM 756 O O . ALA A 1 90 ? -13.705 4.647 11.636 1.00 85.12 90 ALA A O 1
ATOM 757 N N . TYR A 1 91 ? -15.225 3.741 10.272 1.00 81.44 91 TYR A N 1
ATOM 758 C CA . TYR A 1 91 ? -16.071 3.159 11.320 1.00 81.44 91 TYR A CA 1
ATOM 759 C C . TYR A 1 91 ? -15.388 2.059 12.157 1.00 81.44 91 TYR A C 1
ATOM 761 O O . TYR A 1 91 ? -15.925 1.638 13.178 1.00 81.44 91 TYR A O 1
ATOM 769 N N . ARG A 1 92 ? -14.232 1.547 11.716 1.00 79.12 92 ARG A N 1
ATOM 770 C CA . ARG A 1 92 ? -13.391 0.598 12.462 1.00 79.12 92 ARG A CA 1
ATOM 771 C C . ARG A 1 92 ? -12.181 1.269 13.114 1.00 79.12 92 ARG A C 1
ATOM 773 O O . ARG A 1 92 ? -11.324 0.549 13.613 1.00 79.12 92 ARG A O 1
ATOM 780 N N . ALA A 1 93 ? -12.111 2.603 13.091 1.00 81.88 93 ALA A N 1
ATOM 781 C CA . ALA A 1 93 ? -11.020 3.399 13.648 1.00 81.88 93 ALA A CA 1
ATOM 782 C C . ALA A 1 93 ? -9.620 2.996 13.140 1.00 81.88 93 ALA A C 1
ATOM 784 O O . ALA A 1 93 ? -8.637 3.159 13.853 1.00 81.88 93 ALA A O 1
ATOM 785 N N . ILE A 1 94 ? -9.529 2.467 11.912 1.00 87.19 94 ILE A N 1
ATOM 786 C CA . ILE A 1 94 ? -8.238 2.183 11.276 1.00 87.19 94 ILE A CA 1
ATOM 787 C C . ILE A 1 94 ? -7.759 3.467 10.597 1.00 87.19 94 ILE A C 1
ATOM 789 O O . ILE A 1 94 ? -8.413 3.981 9.679 1.00 87.19 94 ILE A O 1
ATOM 793 N N . LEU A 1 95 ? -6.636 3.996 11.072 1.00 89.94 95 LEU A N 1
ATOM 794 C CA . LEU A 1 95 ? -6.111 5.290 10.645 1.00 89.94 95 LEU A CA 1
ATOM 795 C C . LEU A 1 95 ? -5.420 5.200 9.277 1.00 89.94 95 LEU A C 1
ATOM 797 O O . LEU A 1 95 ? -4.984 4.135 8.840 1.00 89.94 95 LEU A O 1
ATOM 801 N N . GLU A 1 96 ? -5.323 6.339 8.589 1.00 94.06 96 GLU A N 1
ATOM 802 C CA . GLU A 1 96 ? -4.607 6.458 7.309 1.00 94.06 96 GLU A CA 1
ATOM 803 C C . GLU A 1 96 ? -3.146 6.018 7.443 1.00 94.06 96 GLU A C 1
ATOM 805 O O . GLU A 1 96 ? -2.696 5.187 6.655 1.00 94.06 96 GLU A O 1
ATOM 810 N N . ASP A 1 97 ? -2.468 6.465 8.500 1.00 93.50 97 ASP A N 1
ATOM 811 C CA . ASP A 1 97 ? -1.066 6.140 8.783 1.00 93.50 97 ASP A CA 1
ATOM 812 C C . ASP A 1 97 ? -0.830 4.634 8.981 1.00 93.50 97 ASP A C 1
ATOM 814 O O . ASP A 1 97 ? 0.225 4.112 8.619 1.00 93.50 97 ASP A O 1
ATOM 818 N N . GLU A 1 98 ? -1.818 3.900 9.508 1.00 92.62 98 GLU A N 1
ATOM 819 C CA . GLU A 1 98 ? -1.722 2.443 9.655 1.00 92.62 98 GLU A CA 1
ATOM 820 C C . GLU A 1 98 ? -1.742 1.738 8.298 1.00 92.62 98 GLU A C 1
ATOM 822 O O . GLU A 1 98 ? -0.973 0.802 8.066 1.00 92.62 98 GLU A O 1
ATOM 827 N N . PHE A 1 99 ? -2.601 2.194 7.381 1.00 95.81 99 PHE A N 1
ATOM 828 C CA . PHE A 1 99 ? -2.600 1.689 6.011 1.00 95.81 99 PHE A CA 1
ATOM 829 C C . PHE A 1 99 ? -1.320 2.096 5.280 1.00 95.81 99 PHE A C 1
ATOM 831 O O . PHE A 1 99 ? -0.705 1.252 4.632 1.00 95.81 99 PHE A O 1
ATOM 838 N N . GLU A 1 100 ? -0.899 3.358 5.393 1.00 96.62 100 GLU A N 1
ATOM 839 C CA . GLU A 1 100 ? 0.305 3.859 4.727 1.00 96.62 100 GLU A CA 1
ATOM 840 C C . GLU A 1 100 ? 1.561 3.108 5.192 1.00 96.62 100 GLU A C 1
ATOM 842 O O . GLU A 1 100 ? 2.355 2.682 4.352 1.00 96.62 100 GLU A O 1
ATOM 847 N N . SER A 1 101 ? 1.705 2.853 6.496 1.00 95.31 101 SER A N 1
ATOM 848 C CA . SER A 1 101 ? 2.819 2.077 7.054 1.00 95.31 101 SER A CA 1
ATOM 849 C C . SER A 1 101 ? 2.909 0.675 6.438 1.00 95.31 101 SER A C 1
ATOM 851 O O . SER A 1 101 ? 3.954 0.291 5.903 1.00 95.31 101 SER A O 1
ATOM 853 N N . VAL A 1 102 ? 1.792 -0.061 6.419 1.00 94.56 102 VAL A N 1
ATOM 854 C CA . VAL A 1 102 ? 1.730 -1.406 5.822 1.00 94.56 102 VAL A CA 1
ATOM 855 C C . VAL A 1 102 ? 1.995 -1.356 4.315 1.00 94.56 102 VAL A C 1
ATOM 857 O O . VAL A 1 102 ? 2.630 -2.253 3.755 1.00 94.56 102 VAL A O 1
ATOM 860 N N . PHE A 1 103 ? 1.533 -0.312 3.630 1.00 96.50 103 PHE A N 1
ATOM 861 C CA . PHE A 1 103 ? 1.726 -0.164 2.191 1.00 96.50 103 PHE A CA 1
ATOM 862 C C . PHE A 1 103 ? 3.178 0.130 1.818 1.00 96.50 103 PHE A C 1
ATOM 864 O O . PHE A 1 103 ? 3.670 -0.448 0.847 1.00 96.50 103 PHE A O 1
ATOM 871 N N . TRP A 1 104 ? 3.882 0.957 2.590 1.00 95.94 104 TRP A N 1
ATOM 872 C CA . TRP A 1 104 ? 5.311 1.201 2.386 1.00 95.94 104 TRP A CA 1
ATOM 873 C C . TRP A 1 104 ? 6.151 -0.044 2.621 1.00 95.94 104 TRP A C 1
ATOM 875 O O . TRP A 1 104 ? 6.997 -0.373 1.789 1.00 95.94 104 TRP A O 1
ATOM 885 N N . GLU A 1 105 ? 5.870 -0.781 3.695 1.00 92.69 105 GLU A N 1
ATOM 886 C CA . GLU A 1 105 ? 6.519 -2.065 3.955 1.00 92.69 105 GLU A CA 1
ATOM 887 C C . GLU A 1 105 ? 6.318 -3.032 2.778 1.00 92.69 105 GLU A C 1
ATOM 889 O O . GLU A 1 105 ? 7.263 -3.660 2.303 1.00 92.69 105 GLU A O 1
ATOM 894 N N . THR A 1 106 ? 5.094 -3.102 2.258 1.00 92.81 106 THR A N 1
ATOM 895 C CA . THR A 1 106 ? 4.750 -3.954 1.113 1.00 92.81 106 THR A CA 1
ATOM 896 C C . THR A 1 106 ? 5.492 -3.527 -0.152 1.00 92.81 106 THR A C 1
ATOM 898 O O . THR A 1 106 ? 6.022 -4.373 -0.867 1.00 92.81 106 THR A O 1
ATOM 901 N N . ALA A 1 107 ? 5.574 -2.223 -0.427 1.00 93.81 107 ALA A N 1
ATOM 902 C CA . ALA A 1 107 ? 6.302 -1.702 -1.579 1.00 93.81 107 ALA A CA 1
ATOM 903 C C . ALA A 1 107 ? 7.805 -2.016 -1.499 1.00 93.81 107 ALA A C 1
ATOM 905 O O . ALA A 1 107 ? 8.404 -2.389 -2.509 1.00 93.81 107 ALA A O 1
ATOM 906 N N . TRP A 1 108 ? 8.403 -1.914 -0.307 1.00 91.25 108 TRP A N 1
ATOM 907 C CA . TRP A 1 108 ? 9.797 -2.295 -0.083 1.00 91.25 108 TRP A CA 1
ATOM 908 C C . TRP A 1 108 ? 10.027 -3.791 -0.266 1.00 91.25 108 TRP A C 1
ATOM 910 O O . TRP A 1 108 ? 10.912 -4.171 -1.030 1.00 91.25 108 TRP A O 1
ATOM 920 N N . ARG A 1 109 ? 9.205 -4.640 0.360 1.00 89.44 109 ARG A N 1
ATOM 921 C CA . ARG A 1 109 ? 9.298 -6.103 0.212 1.00 89.44 109 ARG A CA 1
ATOM 922 C C . ARG A 1 109 ? 9.111 -6.551 -1.231 1.00 89.44 109 ARG A C 1
ATOM 924 O O . ARG A 1 109 ? 9.802 -7.449 -1.687 1.00 89.44 109 ARG A O 1
ATOM 931 N N . LEU A 1 110 ? 8.242 -5.891 -1.987 1.00 90.50 110 LEU A N 1
ATOM 932 C CA . LEU A 1 110 ? 8.072 -6.209 -3.400 1.00 90.50 110 LEU A CA 1
ATOM 933 C C . LEU A 1 110 ? 9.329 -5.876 -4.229 1.00 90.50 110 LEU A C 1
ATOM 935 O O . LEU A 1 110 ? 9.598 -6.542 -5.229 1.00 90.50 110 LEU A O 1
ATOM 939 N N . CYS A 1 111 ? 10.104 -4.864 -3.825 1.00 88.75 111 CYS A N 1
ATOM 940 C CA . CYS A 1 111 ? 11.375 -4.523 -4.466 1.00 88.75 111 CYS A CA 1
ATOM 941 C C . CYS A 1 111 ? 12.520 -5.456 -4.050 1.00 88.75 111 CYS A C 1
ATOM 943 O O . CYS A 1 111 ? 13.325 -5.829 -4.901 1.00 88.75 111 CYS A O 1
ATOM 945 N N . ASP A 1 112 ? 12.609 -5.782 -2.758 1.00 80.75 112 ASP A N 1
ATOM 946 C CA . ASP A 1 112 ? 13.827 -6.319 -2.137 1.00 80.75 112 ASP A CA 1
ATOM 947 C C . ASP A 1 112 ? 13.641 -7.664 -1.417 1.00 80.75 112 ASP A C 1
ATOM 949 O O . ASP A 1 112 ? 14.599 -8.208 -0.885 1.00 80.75 112 ASP A O 1
ATOM 953 N N . GLY A 1 113 ? 12.422 -8.200 -1.382 1.00 66.88 113 GLY A N 1
ATOM 954 C CA . GLY A 1 113 ? 12.084 -9.390 -0.607 1.00 66.88 113 GLY A CA 1
ATOM 955 C C . GLY A 1 113 ? 12.781 -10.658 -1.097 1.00 66.88 113 GLY A C 1
ATOM 956 O O . GLY A 1 113 ? 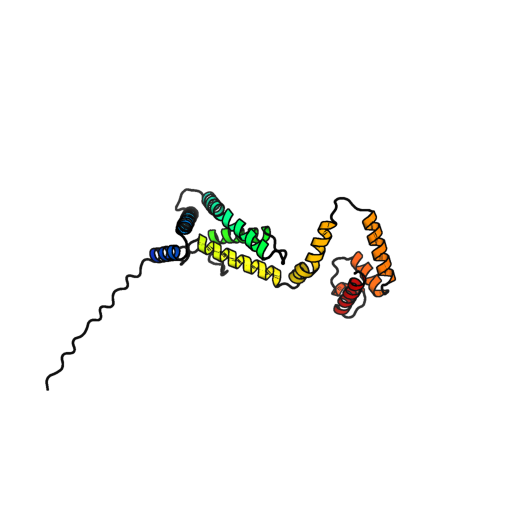12.992 -10.859 -2.291 1.00 66.88 113 GLY A O 1
ATOM 957 N N . ASP A 1 114 ? 13.091 -11.553 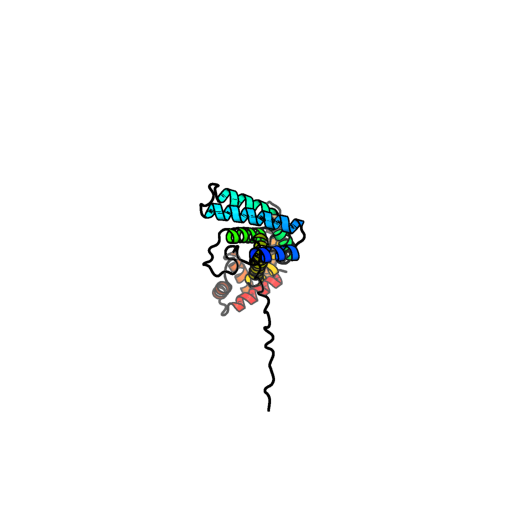-0.167 1.00 58.25 114 ASP A N 1
ATOM 958 C CA . ASP A 1 114 ? 13.587 -12.881 -0.505 1.00 58.25 114 ASP A CA 1
ATOM 959 C C . ASP A 1 114 ? 12.434 -13.769 -0.989 1.00 58.25 114 ASP A C 1
ATOM 961 O O . ASP A 1 114 ? 11.359 -13.814 -0.388 1.00 58.25 114 ASP A O 1
ATOM 965 N N . ILE A 1 115 ? 12.664 -14.508 -2.077 1.00 53.00 115 ILE A N 1
ATOM 966 C CA . ILE A 1 115 ? 11.706 -15.486 -2.627 1.00 53.00 115 ILE A CA 1
ATOM 967 C C . ILE A 1 115 ? 11.497 -16.661 -1.645 1.00 53.00 115 ILE A C 1
ATOM 969 O O . ILE A 1 115 ? 10.495 -17.368 -1.721 1.00 53.00 115 ILE A O 1
ATOM 973 N N . GLU A 1 116 ? 12.428 -16.862 -0.707 1.00 43.16 116 GLU A N 1
ATOM 974 C CA . GLU A 1 116 ? 12.485 -18.032 0.177 1.00 43.16 116 GLU A CA 1
ATOM 975 C C . GLU A 1 116 ? 11.417 -18.057 1.278 1.00 43.16 116 GLU A C 1
ATOM 977 O O . GLU A 1 116 ? 11.057 -19.132 1.758 1.00 43.16 116 GLU A O 1
ATOM 982 N N . GLN A 1 117 ? 10.858 -16.911 1.671 1.00 38.81 117 GLN A N 1
ATOM 983 C CA . GLN A 1 117 ? 9.769 -16.900 2.643 1.00 38.81 117 GLN A CA 1
ATOM 984 C C . GLN A 1 117 ? 8.447 -17.007 1.894 1.00 38.81 117 GLN A C 1
ATOM 986 O O . GLN A 1 117 ? 7.989 -16.018 1.328 1.00 38.81 117 GLN A O 1
ATOM 991 N N . GLY A 1 118 ? 7.845 -18.206 1.903 1.00 35.88 118 GLY A N 1
ATOM 992 C CA . GLY A 1 118 ? 6.544 -18.579 1.313 1.00 35.88 118 GLY A CA 1
ATOM 993 C C . GLY A 1 118 ? 5.323 -17.817 1.852 1.00 35.88 118 GLY A C 1
ATOM 994 O O . GLY A 1 118 ? 4.289 -18.396 2.166 1.00 35.88 118 GLY A O 1
ATOM 995 N N . THR A 1 119 ? 5.466 -16.506 1.979 1.00 44.53 119 THR A N 1
ATOM 996 C CA . THR A 1 119 ? 4.422 -15.507 2.118 1.00 44.53 119 THR A CA 1
ATOM 997 C C . THR A 1 119 ? 3.989 -15.092 0.717 1.00 44.53 119 THR A C 1
ATOM 999 O O . THR A 1 119 ? 4.826 -14.868 -0.155 1.00 44.53 119 THR A O 1
ATOM 1002 N N . ASP A 1 120 ? 2.683 -14.958 0.498 1.00 51.97 120 ASP A N 1
ATOM 1003 C CA . ASP A 1 120 ? 2.077 -14.631 -0.804 1.00 51.97 120 ASP A CA 1
ATOM 1004 C C . ASP A 1 120 ? 2.464 -13.238 -1.370 1.00 51.97 120 ASP A C 1
ATOM 1006 O O . ASP A 1 120 ? 1.977 -12.840 -2.434 1.00 51.97 120 ASP A O 1
ATOM 1010 N N . ASP A 1 121 ? 3.340 -12.505 -0.672 1.00 57.31 121 ASP A N 1
ATOM 1011 C CA . ASP A 1 121 ? 3.801 -11.140 -0.953 1.00 57.31 121 ASP A CA 1
ATOM 1012 C C . ASP A 1 121 ? 5.335 -11.068 -1.126 1.00 57.31 121 ASP A C 1
ATOM 1014 O O . ASP A 1 121 ? 5.972 -10.091 -0.722 1.00 57.31 121 ASP A O 1
ATOM 1018 N N . GLY A 1 122 ? 5.935 -12.127 -1.680 1.00 66.38 122 GLY A N 1
ATOM 1019 C CA . GLY A 1 122 ? 7.363 -12.186 -2.011 1.00 66.38 122 GLY A CA 1
ATOM 1020 C C . GLY A 1 122 ? 7.804 -11.161 -3.070 1.00 66.38 122 GLY A C 1
ATOM 1021 O O . GLY A 1 122 ? 6.996 -10.406 -3.617 1.00 66.38 122 GLY A O 1
ATOM 1022 N N . ALA A 1 123 ? 9.108 -11.137 -3.369 1.00 79.94 123 ALA A N 1
ATOM 1023 C CA . ALA A 1 123 ? 9.682 -10.233 -4.369 1.00 79.94 123 ALA A CA 1
ATOM 1024 C C . ALA A 1 123 ? 8.967 -10.292 -5.723 1.00 79.94 12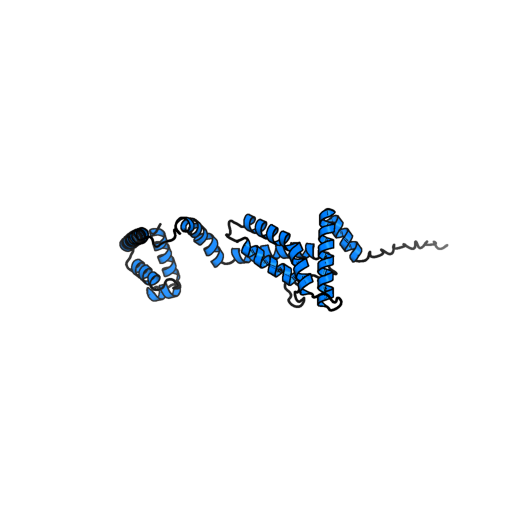3 ALA A C 1
ATOM 1026 O O . ALA A 1 123 ? 8.494 -11.341 -6.172 1.00 79.94 123 ALA A O 1
ATOM 1027 N N . TYR A 1 124 ? 8.959 -9.155 -6.418 1.00 86.81 124 TYR A N 1
ATOM 1028 C CA . TYR A 1 124 ? 8.433 -9.075 -7.771 1.00 86.81 124 TYR A CA 1
ATOM 1029 C C . TYR A 1 124 ? 9.162 -10.034 -8.721 1.00 86.81 124 TYR A C 1
ATOM 1031 O O . TYR A 1 124 ? 10.390 -10.048 -8.803 1.00 86.81 124 TYR A O 1
ATOM 1039 N N . GLN A 1 125 ? 8.377 -10.795 -9.488 1.00 83.31 125 GLN A N 1
ATOM 1040 C CA . GLN A 1 125 ? 8.866 -11.725 -10.501 1.00 83.31 125 GLN A CA 1
ATOM 1041 C C . GLN A 1 125 ? 8.682 -11.132 -11.910 1.00 83.31 125 GLN A C 1
ATOM 1043 O O . GLN A 1 125 ? 7.550 -11.064 -12.403 1.00 83.31 125 GLN A O 1
ATOM 1048 N N . PRO A 1 126 ? 9.766 -10.760 -12.618 1.00 79.88 126 PRO A N 1
ATOM 1049 C CA . PRO A 1 126 ? 9.677 -10.113 -13.936 1.00 79.88 126 PRO A CA 1
ATOM 1050 C C . PRO A 1 126 ? 9.007 -10.978 -15.000 1.00 79.88 126 PRO A C 1
ATOM 1052 O O . PRO A 1 126 ? 8.307 -10.470 -15.877 1.00 79.88 126 PRO A O 1
ATOM 1055 N N . HIS A 1 127 ? 9.195 -12.294 -14.896 1.00 77.69 127 HIS A N 1
ATOM 1056 C CA . HIS A 1 127 ? 8.646 -13.289 -15.817 1.00 77.69 127 HIS A CA 1
ATOM 1057 C C . HIS A 1 127 ? 7.158 -13.590 -15.575 1.00 77.69 127 HIS A C 1
ATOM 1059 O O . HIS A 1 127 ? 6.580 -14.404 -16.287 1.00 77.69 127 HIS A O 1
ATOM 1065 N N . GLY A 1 128 ? 6.527 -12.943 -14.588 1.00 80.06 128 GLY A N 1
ATOM 1066 C CA . GLY A 1 128 ? 5.098 -13.074 -14.329 1.00 80.06 128 GLY A CA 1
ATOM 1067 C C . GLY A 1 128 ? 4.212 -12.332 -15.339 1.00 80.06 128 GLY A C 1
ATOM 1068 O O . GLY A 1 128 ? 4.663 -11.496 -16.124 1.00 80.06 128 GLY A O 1
ATOM 1069 N N . ASN A 1 129 ? 2.904 -12.593 -15.253 1.00 83.69 129 ASN A N 1
ATOM 1070 C CA . ASN A 1 129 ? 1.872 -12.041 -16.149 1.00 83.69 129 ASN A CA 1
ATOM 1071 C C . ASN A 1 129 ? 1.563 -10.549 -15.929 1.00 83.69 129 ASN A C 1
ATOM 1073 O O . ASN A 1 129 ? 0.902 -9.912 -16.755 1.00 83.69 129 ASN A O 1
ATOM 1077 N N . PHE A 1 130 ? 2.009 -9.995 -14.803 1.00 88.19 130 PHE A N 1
ATOM 1078 C CA . PHE A 1 130 ? 1.730 -8.627 -14.381 1.00 88.19 130 PHE A CA 1
ATOM 1079 C C . PHE A 1 130 ? 3.020 -7.8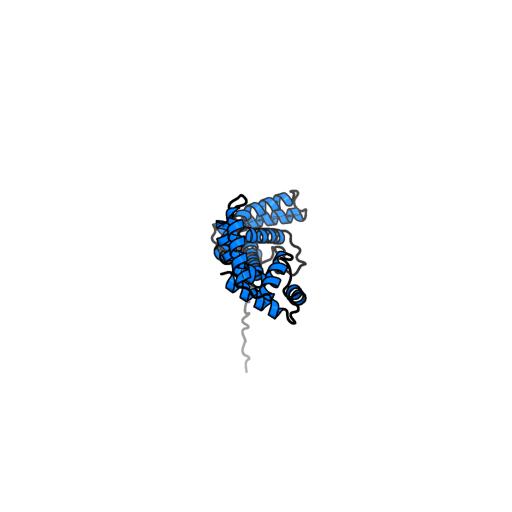28 -14.280 1.00 88.19 130 PHE A C 1
ATOM 1081 O O . PHE A 1 130 ? 4.079 -8.368 -13.958 1.00 88.19 130 PHE A O 1
ATOM 1088 N N . TYR A 1 131 ? 2.934 -6.538 -14.585 1.00 92.62 131 TYR A N 1
ATOM 1089 C CA . TYR A 1 131 ? 4.045 -5.611 -14.374 1.00 92.62 131 TYR A CA 1
ATOM 1090 C C . TYR A 1 131 ? 4.219 -5.292 -12.884 1.00 92.62 131 TYR A C 1
ATOM 1092 O O . TYR A 1 131 ? 3.301 -5.513 -12.084 1.00 92.62 131 TYR A O 1
ATOM 1100 N N . PHE A 1 132 ? 5.366 -4.728 -12.504 1.00 93.50 132 PHE A N 1
ATOM 1101 C CA . PHE A 1 132 ? 5.692 -4.381 -11.120 1.00 93.50 132 PHE A CA 1
ATOM 1102 C C . PHE A 1 132 ? 4.581 -3.547 -10.488 1.00 93.50 132 PHE A C 1
ATOM 1104 O O . PHE A 1 132 ? 4.077 -3.871 -9.417 1.00 93.50 132 PHE A O 1
ATOM 1111 N N . PHE A 1 133 ? 4.133 -2.504 -11.190 1.00 95.19 133 PHE A N 1
ATOM 1112 C CA . PHE A 1 133 ? 3.094 -1.621 -10.670 1.00 95.19 133 PHE A CA 1
ATOM 1113 C C . PHE A 1 133 ? 1.743 -2.329 -10.496 1.00 95.19 133 PHE A C 1
ATOM 1115 O O . PHE A 1 133 ? 1.028 -2.061 -9.537 1.00 95.19 133 PHE A O 1
ATOM 1122 N N . GLU A 1 134 ? 1.370 -3.231 -11.405 1.00 93.44 134 GLU A N 1
ATOM 1123 C CA . GLU A 1 134 ? 0.129 -4.005 -11.267 1.00 93.44 134 GLU A CA 1
ATOM 1124 C C . GLU A 1 134 ? 0.207 -4.944 -10.060 1.00 93.44 134 GLU A C 1
ATOM 1126 O O . GLU A 1 134 ? -0.732 -5.013 -9.267 1.00 93.44 134 GLU A O 1
ATOM 1131 N N . THR A 1 135 ? 1.357 -5.595 -9.889 1.00 93.12 135 THR A N 1
ATOM 1132 C CA . THR A 1 135 ? 1.644 -6.464 -8.744 1.00 93.12 135 THR A CA 1
ATOM 1133 C C . THR A 1 135 ? 1.593 -5.673 -7.440 1.00 93.12 135 THR A C 1
ATOM 1135 O O . THR A 1 135 ? 0.919 -6.095 -6.508 1.00 93.12 135 THR A O 1
ATOM 1138 N N . LEU A 1 136 ? 2.186 -4.474 -7.410 1.00 94.62 136 LEU A N 1
ATOM 1139 C CA . LEU A 1 136 ? 2.115 -3.563 -6.271 1.00 94.62 136 LEU A CA 1
ATOM 1140 C C . LEU A 1 136 ? 0.665 -3.294 -5.873 1.00 94.62 136 LEU A C 1
ATOM 1142 O O . LEU A 1 136 ? 0.311 -3.499 -4.720 1.00 94.62 136 LEU A O 1
ATOM 1146 N N . ILE A 1 137 ? -0.194 -2.885 -6.811 1.00 95.19 137 ILE A N 1
ATOM 1147 C CA . ILE A 1 137 ? -1.603 -2.601 -6.499 1.00 95.19 137 ILE A CA 1
ATOM 1148 C C . ILE A 1 137 ? -2.300 -3.813 -5.873 1.00 95.19 137 ILE A C 1
ATOM 1150 O O . ILE A 1 137 ? -3.001 -3.649 -4.872 1.00 95.19 137 ILE A O 1
ATOM 1154 N N . LEU A 1 138 ? -2.085 -5.006 -6.433 1.00 92.62 138 LEU A N 1
ATOM 1155 C CA . LEU A 1 138 ? -2.665 -6.247 -5.922 1.00 92.62 138 LEU A CA 1
ATOM 1156 C C . LEU A 1 138 ? -2.164 -6.570 -4.508 1.00 92.62 138 LEU A C 1
ATOM 1158 O O . LEU A 1 138 ? -2.975 -6.881 -3.635 1.00 92.62 138 LEU A O 1
ATOM 1162 N N . SER A 1 139 ? -0.859 -6.449 -4.260 1.00 92.12 139 SER A N 1
ATOM 1163 C CA . SER A 1 139 ? -0.267 -6.670 -2.937 1.00 92.12 139 SER A CA 1
ATOM 1164 C C . SER A 1 139 ? -0.786 -5.663 -1.910 1.00 92.12 139 SER A C 1
ATOM 1166 O O . SER A 1 139 ? -1.150 -6.050 -0.803 1.00 92.12 139 SER A O 1
ATOM 1168 N N . LEU A 1 140 ? -0.931 -4.384 -2.275 1.00 95.12 140 LEU A N 1
ATOM 1169 C CA . LEU A 1 140 ? -1.521 -3.378 -1.385 1.00 95.12 140 LEU A CA 1
ATOM 1170 C C . LEU A 1 140 ? -2.964 -3.740 -0.990 1.00 95.12 140 LEU A C 1
ATOM 1172 O O . LEU A 1 140 ? -3.333 -3.606 0.175 1.00 95.12 140 LEU A O 1
ATOM 1176 N N . ASP A 1 141 ? -3.779 -4.232 -1.928 1.00 94.25 141 ASP A N 1
ATOM 1177 C CA . ASP A 1 141 ? -5.161 -4.646 -1.641 1.00 94.25 141 ASP A CA 1
ATOM 1178 C C . ASP A 1 141 ? -5.234 -5.869 -0.711 1.00 94.25 141 ASP A C 1
ATOM 1180 O O . ASP A 1 141 ? -6.073 -5.921 0.199 1.00 94.25 141 ASP A O 1
ATOM 1184 N N . ARG A 1 142 ? -4.329 -6.837 -0.889 1.00 91.69 142 ARG A N 1
ATOM 1185 C CA . ARG A 1 142 ? -4.204 -7.996 0.009 1.00 91.69 142 ARG A CA 1
ATOM 1186 C C . ARG A 1 142 ? -3.806 -7.564 1.414 1.00 91.69 142 ARG A C 1
ATOM 1188 O O . ARG A 1 142 ? -4.500 -7.891 2.374 1.00 91.69 142 ARG A O 1
ATOM 1195 N N . ARG A 1 143 ? -2.762 -6.745 1.533 1.00 92.38 143 ARG A N 1
ATOM 1196 C CA . ARG A 1 143 ? -2.238 -6.293 2.828 1.00 92.38 143 ARG A CA 1
ATOM 1197 C C . ARG A 1 143 ? -3.208 -5.379 3.564 1.00 92.38 143 ARG A C 1
ATOM 1199 O O . ARG A 1 143 ? -3.352 -5.509 4.777 1.00 92.38 143 ARG A O 1
ATOM 1206 N N . ALA A 1 144 ? -3.960 -4.542 2.847 1.00 93.56 144 ALA A N 1
ATOM 1207 C CA . ALA A 1 144 ? -5.084 -3.811 3.428 1.00 93.56 144 ALA A CA 1
ATOM 1208 C C . ALA A 1 144 ? -6.107 -4.776 4.042 1.00 93.56 144 ALA A C 1
ATOM 1210 O O . ALA A 1 144 ? -6.522 -4.608 5.188 1.00 93.56 144 ALA A O 1
ATOM 1211 N N . THR A 1 145 ? -6.492 -5.810 3.289 1.00 91.50 145 THR A N 1
ATOM 1212 C CA . THR A 1 145 ? -7.447 -6.828 3.743 1.00 91.50 145 THR A CA 1
ATOM 1213 C C . THR A 1 145 ? -6.941 -7.563 4.981 1.00 91.50 145 THR A C 1
ATOM 1215 O O . THR A 1 145 ? -7.718 -7.806 5.905 1.00 91.50 145 THR A O 1
ATOM 1218 N N . ASP A 1 146 ? -5.652 -7.883 5.042 1.00 90.19 146 ASP A N 1
ATOM 1219 C CA . ASP A 1 146 ? -5.058 -8.554 6.197 1.00 90.19 146 ASP A CA 1
ATOM 1220 C C . ASP A 1 146 ? -4.972 -7.649 7.425 1.00 90.19 146 ASP A C 1
ATOM 1222 O O . ASP A 1 146 ? -5.332 -8.094 8.517 1.00 90.19 146 ASP A O 1
ATOM 1226 N N . LEU A 1 147 ? -4.622 -6.368 7.258 1.00 91.38 147 LEU A N 1
ATOM 1227 C CA . LEU A 1 147 ? -4.689 -5.374 8.333 1.00 91.38 147 LEU A CA 1
ATOM 1228 C C . LEU A 1 147 ? -6.112 -5.283 8.901 1.00 91.38 147 LEU A C 1
ATOM 1230 O O . LEU A 1 147 ? -6.319 -5.392 10.111 1.00 91.38 147 LEU A O 1
ATOM 1234 N N . ILE A 1 148 ? -7.110 -5.168 8.021 1.00 91.00 148 ILE A N 1
ATOM 1235 C CA . ILE A 1 148 ? -8.525 -5.129 8.400 1.00 91.00 148 ILE A CA 1
ATOM 1236 C C . ILE A 1 148 ? -8.915 -6.409 9.141 1.00 91.00 148 ILE A C 1
ATOM 1238 O O . ILE A 1 148 ? -9.558 -6.349 10.188 1.00 91.00 148 ILE A O 1
ATOM 1242 N N . ARG A 1 149 ? -8.531 -7.586 8.637 1.00 86.88 149 ARG A N 1
ATOM 1243 C CA . ARG A 1 149 ? -8.812 -8.873 9.294 1.00 86.88 149 ARG A CA 1
ATOM 1244 C C . ARG A 1 149 ? -8.175 -8.942 10.675 1.00 86.88 149 ARG A C 1
ATOM 1246 O O . ARG A 1 149 ? -8.843 -9.366 11.614 1.00 86.88 149 ARG A O 1
ATOM 1253 N N . HIS A 1 150 ? -6.926 -8.514 10.815 1.00 84.12 150 HIS A N 1
ATOM 1254 C CA . HIS A 1 150 ? -6.219 -8.504 12.092 1.00 84.12 150 HIS A CA 1
ATOM 1255 C C . HIS A 1 150 ? -6.919 -7.591 13.111 1.00 84.12 150 HIS A C 1
ATOM 1257 O O . HIS A 1 150 ? -7.186 -8.001 14.245 1.00 84.12 150 HIS A O 1
ATOM 1263 N N . ARG A 1 151 ? -7.320 -6.392 12.670 1.00 79.62 151 ARG A N 1
ATOM 1264 C CA . ARG A 1 151 ? -8.069 -5.409 13.466 1.00 79.62 151 ARG A CA 1
ATOM 1265 C C . ARG A 1 151 ? -9.530 -5.794 13.724 1.00 79.62 151 ARG A C 1
ATOM 1267 O O . ARG A 1 151 ? -10.145 -5.234 14.614 1.00 79.62 151 ARG A O 1
ATOM 1274 N N . THR A 1 152 ? -10.120 -6.742 12.997 1.00 74.38 152 THR A N 1
ATOM 1275 C CA . THR A 1 152 ? -11.542 -7.112 13.179 1.00 74.38 152 THR A CA 1
ATOM 1276 C C . THR A 1 152 ? -11.760 -8.490 13.805 1.00 74.38 152 THR A C 1
ATOM 1278 O O . THR A 1 152 ? -12.822 -8.728 14.382 1.00 74.38 152 THR A O 1
ATOM 1281 N N . LYS A 1 153 ? -10.787 -9.412 13.727 1.00 67.31 153 LYS A N 1
ATOM 1282 C CA . LYS A 1 153 ? -10.930 -10.789 14.238 1.00 67.31 153 LYS A CA 1
ATOM 1283 C C . LYS A 1 153 ? -10.652 -10.949 15.732 1.00 67.31 153 LYS A C 1
ATOM 1285 O O . LYS A 1 153 ? -11.180 -11.879 16.341 1.00 67.31 153 LYS A O 1
ATOM 1290 N N . THR A 1 154 ? -9.818 -10.113 16.345 1.00 59.25 154 THR A N 1
ATOM 1291 C CA . THR A 1 154 ? -9.452 -10.311 17.754 1.00 59.25 154 THR A CA 1
ATOM 1292 C C . THR A 1 154 ? -10.561 -9.808 18.682 1.00 59.25 154 THR A C 1
ATOM 1294 O O . THR A 1 154 ? -11.096 -8.717 18.509 1.00 59.25 154 THR A O 1
ATOM 1297 N N . LYS A 1 155 ? -10.912 -10.593 19.716 1.00 55.56 155 LYS A N 1
ATOM 1298 C CA . LYS A 1 155 ? -11.856 -10.161 20.772 1.00 55.56 155 LYS A CA 1
ATOM 1299 C C . LYS A 1 155 ? -11.399 -8.859 21.450 1.00 55.56 155 LYS A C 1
ATOM 1301 O O . LYS A 1 155 ? -12.241 -8.073 21.863 1.00 55.56 155 LYS A O 1
ATOM 1306 N N . LYS A 1 156 ? -10.079 -8.634 21.505 1.00 54.53 156 LYS A N 1
ATOM 1307 C CA . LYS A 1 156 ? -9.449 -7.389 21.959 1.00 54.53 156 LYS A CA 1
ATOM 1308 C C . LYS A 1 156 ? -9.747 -6.219 21.017 1.00 54.53 156 LYS A C 1
ATOM 1310 O O . LYS A 1 156 ? -10.175 -5.185 21.496 1.00 54.53 156 LYS A O 1
ATOM 1315 N N . ALA A 1 157 ? -9.649 -6.398 19.700 1.00 53.62 157 ALA A N 1
ATOM 1316 C CA . ALA A 1 157 ? -9.995 -5.331 18.766 1.00 53.62 157 ALA A CA 1
ATOM 1317 C C . ALA A 1 157 ? -11.510 -5.093 18.647 1.00 53.62 157 ALA A C 1
ATOM 1319 O O . ALA A 1 157 ? -11.928 -3.962 18.454 1.00 53.62 157 ALA A O 1
ATOM 1320 N N . LYS A 1 158 ? -12.361 -6.110 18.855 1.00 56.56 158 LYS A N 1
ATOM 1321 C CA . LYS A 1 158 ? -13.800 -5.875 19.077 1.00 56.56 158 LYS A CA 1
ATOM 1322 C C . LYS A 1 158 ? -14.052 -5.011 20.312 1.00 56.56 158 LYS A C 1
ATOM 1324 O O . LYS A 1 158 ? -14.829 -4.079 20.219 1.00 56.56 158 LYS A O 1
ATOM 1329 N N . PHE A 1 159 ? -13.382 -5.289 21.430 1.00 54.34 159 PHE A N 1
ATOM 1330 C CA . PHE A 1 159 ? -13.465 -4.464 22.638 1.00 54.34 159 PHE A CA 1
ATOM 1331 C C . PHE A 1 159 ? -12.938 -3.041 22.388 1.00 54.34 159 PHE A C 1
ATOM 1333 O O . PHE A 1 159 ? -13.606 -2.075 22.730 1.00 54.34 159 PHE A O 1
ATOM 1340 N N . GLU A 1 160 ? -11.801 -2.889 21.706 1.00 54.94 160 GLU A N 1
ATOM 1341 C CA . GLU A 1 160 ? -11.232 -1.571 21.403 1.00 54.94 160 GLU A CA 1
ATOM 1342 C C . GLU A 1 160 ? -12.107 -0.759 20.413 1.00 54.94 160 GLU A C 1
ATOM 1344 O O . GLU A 1 160 ? -12.285 0.453 20.541 1.00 54.94 160 GLU A O 1
ATOM 1349 N N . ILE A 1 161 ? -12.723 -1.416 19.433 1.00 57.09 161 ILE A N 1
ATOM 1350 C CA . ILE A 1 161 ? -13.560 -0.748 18.426 1.00 57.09 161 ILE A CA 1
ATOM 1351 C C . ILE A 1 161 ? -14.987 -0.505 18.944 1.00 57.09 161 ILE A C 1
ATOM 1353 O O . ILE A 1 161 ? -15.564 0.540 18.667 1.00 57.09 161 ILE A O 1
ATOM 1357 N N . GLU A 1 162 ? -15.584 -1.442 19.684 1.00 54.88 162 GLU A N 1
ATOM 1358 C CA . GLU A 1 162 ? -16.974 -1.334 20.156 1.00 54.88 162 GLU A CA 1
ATOM 1359 C C . GLU A 1 162 ? -17.080 -0.620 21.516 1.00 54.88 162 GLU A C 1
ATOM 1361 O O . GLU A 1 162 ? -18.044 0.113 21.726 1.00 54.88 162 GLU A O 1
ATOM 1366 N N . GLU A 1 163 ? -16.106 -0.774 22.427 1.00 53.66 163 GLU A N 1
ATOM 1367 C CA . GLU A 1 163 ? -16.155 -0.156 23.765 1.00 53.66 163 GLU A CA 1
ATOM 1368 C C . GLU A 1 163 ? -15.346 1.144 23.890 1.00 53.66 163 GLU A C 1
ATOM 1370 O O . GLU A 1 163 ? -15.822 2.065 24.553 1.00 53.66 163 GLU A O 1
ATOM 1375 N N . THR A 1 164 ? -14.170 1.284 23.259 1.00 50.59 164 THR A N 1
ATOM 1376 C CA . THR A 1 164 ? -13.382 2.537 23.361 1.00 50.59 164 THR A CA 1
ATOM 1377 C C . THR A 1 164 ? -13.746 3.601 22.331 1.00 50.59 164 THR A C 1
ATOM 1379 O O . THR A 1 164 ? -13.540 4.778 22.606 1.00 50.59 164 THR A O 1
ATOM 1382 N N . CYS A 1 165 ? -14.336 3.257 21.184 1.00 48.34 165 CYS A N 1
ATOM 1383 C CA . CYS A 1 165 ? -14.680 4.250 20.156 1.00 48.34 165 CYS A CA 1
ATOM 1384 C C . CYS A 1 165 ? -15.760 5.268 20.599 1.00 48.34 165 CYS A C 1
ATOM 1386 O O . CYS A 1 165 ? -15.582 6.455 20.326 1.00 48.34 165 CYS A O 1
ATOM 1388 N N . PRO A 1 166 ? -16.819 4.883 21.348 1.00 52.53 166 PRO A N 1
ATOM 1389 C CA . PRO A 1 166 ? -17.754 5.850 21.936 1.00 52.53 166 PRO A CA 1
ATOM 1390 C C . PRO A 1 166 ? -17.127 6.672 23.070 1.00 52.53 166 PRO A C 1
ATOM 1392 O O . PRO A 1 166 ? -17.553 7.793 23.336 1.00 52.53 166 PRO A O 1
ATOM 1395 N N . LEU A 1 167 ? -16.140 6.098 23.765 1.00 48.38 167 LEU A N 1
ATOM 1396 C CA . LEU A 1 167 ? -15.440 6.741 24.875 1.00 48.38 167 LEU A CA 1
ATOM 1397 C C . LEU A 1 167 ? -14.427 7.770 24.381 1.00 48.38 167 LEU A C 1
ATOM 1399 O O . LEU A 1 167 ? -14.347 8.831 24.977 1.00 48.38 167 LEU A O 1
ATOM 1403 N N . TRP A 1 168 ? -13.693 7.501 23.298 1.00 47.50 168 TRP A N 1
ATOM 1404 C CA . TRP A 1 168 ? -12.676 8.415 22.772 1.00 47.50 168 TRP A CA 1
ATOM 1405 C C . TRP A 1 168 ? -13.297 9.610 22.049 1.00 47.50 168 TRP A C 1
ATOM 1407 O O . TRP A 1 168 ? -12.832 10.724 22.243 1.00 47.50 168 TRP A O 1
ATOM 1417 N N . SER A 1 169 ? -14.392 9.412 21.300 1.00 49.78 169 SER A N 1
ATOM 1418 C CA . SER A 1 169 ? -15.127 10.524 20.678 1.00 49.78 169 SER A CA 1
ATOM 1419 C C . SER A 1 169 ? -15.791 11.434 21.713 1.00 49.78 169 SER A C 1
ATOM 1421 O O . SER A 1 169 ? -15.853 12.640 21.516 1.00 49.78 169 SER A O 1
ATOM 1423 N N . LYS A 1 170 ? -16.261 10.867 22.834 1.00 50.22 170 LYS A N 1
ATOM 1424 C CA . LYS A 1 170 ? -16.731 11.656 23.979 1.00 50.22 170 LYS A CA 1
ATOM 1425 C C . LYS A 1 170 ? -15.558 12.303 24.713 1.00 50.22 170 LYS A C 1
ATOM 1427 O O . LYS A 1 170 ? -15.612 13.483 25.007 1.00 50.22 170 LYS A O 1
ATOM 1432 N N . ALA A 1 171 ? -14.473 11.575 24.973 1.00 48.44 171 ALA A N 1
ATOM 1433 C CA . ALA A 1 171 ? -13.319 12.074 25.718 1.00 48.44 171 ALA A CA 1
ATOM 1434 C C . ALA A 1 171 ? -12.540 13.164 24.972 1.00 48.44 171 ALA A C 1
ATOM 1436 O O . ALA A 1 171 ? -12.030 14.066 25.625 1.00 48.44 171 ALA A O 1
ATOM 1437 N N . SER A 1 172 ? -12.486 13.145 23.636 1.00 47.66 172 SER A N 1
ATOM 1438 C CA . SER A 1 172 ? -11.847 14.204 22.847 1.00 47.66 172 SER A CA 1
ATOM 1439 C C . SER A 1 172 ? -12.532 15.565 22.999 1.00 47.66 172 SER A C 1
ATOM 1441 O O . SER A 1 172 ? -11.871 16.583 22.833 1.00 47.66 172 SER A O 1
ATOM 1443 N N . GLU A 1 173 ? -13.818 15.597 23.369 1.00 49.47 173 GLU A N 1
ATOM 1444 C CA . GLU A 1 173 ? -14.532 16.832 23.737 1.00 49.47 173 GLU A CA 1
ATOM 1445 C C . GLU A 1 173 ? -14.186 17.314 25.162 1.00 49.47 173 GLU A C 1
ATOM 1447 O O . GLU A 1 173 ? -14.425 18.472 25.492 1.00 49.47 173 GLU A O 1
ATOM 1452 N N . PHE A 1 174 ? -13.580 16.460 26.000 1.00 50.09 174 PHE A N 1
ATOM 1453 C CA . PHE A 1 174 ? -13.246 16.742 27.405 1.00 50.09 174 PHE A CA 1
ATOM 1454 C C . PHE A 1 174 ? -11.743 16.844 27.702 1.00 50.09 174 PHE A C 1
ATOM 1456 O O . PHE A 1 174 ? -11.379 17.082 28.857 1.00 50.09 174 PHE A O 1
ATOM 1463 N N . ILE A 1 175 ? -10.859 16.663 26.716 1.00 43.62 175 ILE A N 1
ATOM 1464 C CA . ILE A 1 175 ? -9.418 16.905 26.881 1.00 43.62 175 ILE A CA 1
ATOM 1465 C C . ILE A 1 175 ? -9.164 18.393 26.603 1.00 43.62 175 ILE A C 1
ATOM 1467 O O . ILE A 1 175 ? -8.624 18.787 25.573 1.00 43.62 175 ILE A O 1
ATOM 1471 N N . SER A 1 176 ? -9.605 19.230 27.544 1.00 42.22 176 SER A N 1
ATOM 1472 C CA . SER A 1 176 ? -9.060 20.574 27.721 1.00 42.22 176 SER A CA 1
ATOM 1473 C C . SER A 1 176 ? -7.725 20.441 28.447 1.00 42.22 176 SER A C 1
ATOM 1475 O O . SER A 1 176 ? -7.615 19.742 29.453 1.00 42.22 176 SER A O 1
ATOM 1477 N N . SER A 1 177 ? -6.696 21.092 27.917 1.00 49.22 177 SER A N 1
ATOM 1478 C CA . SER A 1 177 ? -5.409 21.254 28.583 1.00 49.22 177 SER A CA 1
ATOM 1479 C C . SER A 1 177 ? -5.586 21.950 29.937 1.00 49.22 177 SER A C 1
ATOM 1481 O O . SER A 1 177 ? -6.145 23.045 29.983 1.00 49.22 177 SER A O 1
ATOM 1483 N N . GLY A 1 178 ? -5.039 21.355 30.997 1.00 46.16 178 GLY A N 1
ATOM 1484 C CA . GLY A 1 178 ? -4.961 21.946 32.335 1.00 46.16 178 GLY A CA 1
ATOM 1485 C C . GLY A 1 178 ? -5.915 21.276 33.318 1.00 46.16 178 GLY A C 1
ATOM 1486 O O . GLY A 1 178 ? -7.111 21.198 33.067 1.00 46.16 178 GLY A O 1
ATOM 1487 N N . GLU A 1 179 ? -5.362 20.755 34.414 1.00 55.50 179 GLU A N 1
ATOM 1488 C CA . GLU A 1 179 ? -6.081 20.049 35.478 1.00 55.50 179 GLU A CA 1
ATOM 1489 C C . GLU A 1 179 ? -7.295 20.848 35.974 1.00 55.50 179 GLU A C 1
ATOM 1491 O O . GLU A 1 179 ? -7.166 21.889 36.617 1.00 55.50 179 GLU A O 1
ATOM 1496 N N . ASP A 1 180 ? -8.484 20.333 35.669 1.00 54.16 180 ASP A N 1
ATOM 1497 C CA . ASP A 1 180 ? -9.758 20.917 36.062 1.00 54.16 180 ASP A CA 1
ATOM 1498 C C . ASP A 1 180 ? -10.143 20.428 37.469 1.00 54.16 180 ASP A C 1
ATOM 1500 O O . ASP A 1 180 ? -10.530 19.274 37.694 1.00 54.16 180 ASP A O 1
ATOM 1504 N N . ILE A 1 181 ? -9.976 21.316 38.448 1.00 55.31 181 ILE A N 1
ATOM 1505 C CA . ILE A 1 181 ? -10.271 21.069 39.864 1.00 55.31 181 ILE A CA 1
ATOM 1506 C C . ILE A 1 181 ? -11.773 20.801 40.065 1.00 55.31 181 ILE A C 1
ATOM 1508 O O . ILE A 1 181 ? -12.133 19.987 40.919 1.00 55.31 181 ILE A O 1
ATOM 1512 N N . GLU A 1 182 ? -12.654 21.406 39.259 1.00 52.12 182 GLU A N 1
ATOM 1513 C CA . GLU A 1 182 ? -14.106 21.196 39.350 1.00 52.12 182 GLU A CA 1
ATOM 1514 C C . GLU A 1 182 ? -14.507 19.808 38.839 1.00 52.12 182 GLU A C 1
ATOM 1516 O O . GLU A 1 182 ? -15.368 1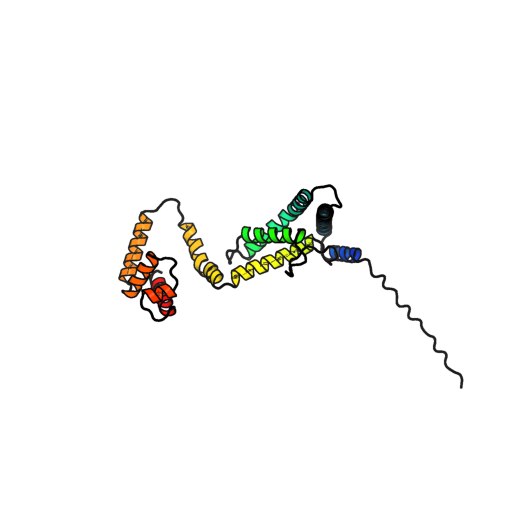9.139 39.427 1.00 52.12 182 GLU A O 1
ATOM 1521 N N . LYS A 1 183 ? -13.809 19.310 37.814 1.00 56.81 183 LYS A N 1
ATOM 1522 C CA . LYS A 1 183 ? -13.970 17.933 37.332 1.00 56.81 183 LYS A CA 1
ATOM 1523 C C . LYS A 1 183 ? -13.570 16.906 38.395 1.00 56.81 183 LYS A C 1
ATOM 1525 O O . LYS A 1 183 ? -14.304 15.963 38.660 1.00 56.81 183 LYS A O 1
ATOM 1530 N N . ASN A 1 184 ? -12.475 17.151 39.113 1.00 52.59 184 ASN A N 1
ATOM 1531 C CA . ASN A 1 184 ? -12.061 16.302 40.236 1.00 52.59 184 ASN A CA 1
ATOM 1532 C C . ASN A 1 184 ? -13.091 16.269 41.384 1.00 52.59 184 ASN A C 1
ATOM 1534 O O . ASN A 1 184 ? -13.257 15.244 42.048 1.00 52.59 184 ASN A O 1
ATOM 1538 N N . VAL A 1 185 ? -13.790 17.379 41.639 1.00 56.84 185 VAL A N 1
ATOM 1539 C CA . VAL A 1 185 ? -14.851 17.440 42.659 1.00 56.84 185 VAL A CA 1
ATOM 1540 C C . VAL A 1 185 ? -16.103 16.691 42.194 1.00 56.84 185 VAL A C 1
ATOM 1542 O O . VAL A 1 185 ? -16.679 15.926 42.968 1.00 56.84 185 VAL A O 1
ATOM 1545 N N . THR A 1 186 ? -16.503 16.850 40.932 1.00 62.62 186 THR A N 1
ATOM 1546 C CA . THR A 1 186 ? -17.675 16.164 40.360 1.00 62.62 186 THR A CA 1
ATOM 1547 C C . THR A 1 186 ? -17.458 14.658 40.192 1.00 62.62 186 THR A C 1
ATOM 1549 O O . THR A 1 186 ? -18.354 13.876 40.526 1.00 62.62 186 THR A O 1
ATOM 1552 N N . ASP A 1 187 ? -16.255 14.232 39.806 1.00 60.69 187 ASP A N 1
ATOM 1553 C CA . ASP A 1 187 ? -15.860 12.821 39.765 1.00 60.69 187 ASP A CA 1
ATOM 1554 C C . ASP A 1 187 ? -15.909 12.201 41.171 1.00 60.69 187 ASP A C 1
ATOM 1556 O O . ASP A 1 187 ? -16.486 11.129 41.362 1.00 60.69 187 ASP A O 1
ATOM 1560 N N . ARG A 1 188 ? -15.407 12.904 42.198 1.00 60.16 188 ARG A N 1
ATOM 1561 C CA . ARG A 1 188 ? -15.484 12.447 43.600 1.00 60.16 188 ARG A CA 1
ATOM 1562 C C . ARG A 1 188 ? -16.918 12.319 44.110 1.00 60.16 188 ARG A C 1
ATOM 1564 O O . ARG A 1 188 ? -17.229 11.340 44.785 1.00 60.16 188 ARG A O 1
ATOM 1571 N N . ILE A 1 189 ? -17.794 13.274 43.797 1.00 65.94 189 ILE A N 1
ATOM 1572 C CA . ILE A 1 189 ? -19.213 13.216 44.189 1.00 65.94 189 ILE A CA 1
ATOM 1573 C C . ILE A 1 189 ? -19.910 12.029 43.509 1.00 65.94 189 ILE A C 1
ATOM 1575 O O . ILE A 1 189 ? -20.668 11.307 44.157 1.00 65.94 189 ILE A O 1
ATOM 1579 N N . SER A 1 190 ? -19.610 11.786 42.233 1.00 64.31 190 SER A N 1
ATOM 1580 C CA . SER A 1 190 ? -20.180 10.676 41.460 1.00 64.31 190 SER A CA 1
ATOM 1581 C C . SER A 1 190 ? -19.708 9.315 41.980 1.00 64.31 190 SER A C 1
ATOM 1583 O O . SER A 1 190 ? -20.514 8.398 42.133 1.00 64.31 190 SER A O 1
ATOM 1585 N N . ILE A 1 191 ? -18.424 9.199 42.333 1.00 64.81 191 ILE A N 1
ATOM 1586 C CA . ILE A 1 191 ? -17.853 7.999 42.957 1.00 64.81 191 ILE A CA 1
ATOM 1587 C C . ILE A 1 191 ? -18.482 7.755 44.332 1.00 64.81 191 ILE A C 1
ATOM 1589 O O . ILE A 1 191 ? -18.899 6.634 44.608 1.00 64.81 191 ILE A O 1
ATOM 1593 N N . ASN A 1 192 ? -18.614 8.782 45.175 1.00 64.56 192 ASN A N 1
ATOM 1594 C CA . ASN A 1 192 ? -19.217 8.633 46.503 1.00 64.56 192 ASN A CA 1
ATOM 1595 C C . ASN A 1 192 ? -20.679 8.178 46.418 1.00 64.56 192 ASN A C 1
ATOM 1597 O O . ASN A 1 192 ? -21.065 7.241 47.110 1.00 64.56 192 ASN A O 1
ATOM 1601 N N . LYS A 1 193 ? -21.465 8.751 45.500 1.00 66.56 193 LYS A N 1
ATOM 1602 C CA . LYS A 1 193 ? -22.852 8.329 45.272 1.00 66.56 193 LYS A CA 1
ATOM 1603 C C . LYS A 1 193 ? -22.946 6.874 44.793 1.00 66.56 193 LYS A C 1
ATOM 1605 O O . LYS A 1 193 ? -23.792 6.115 45.256 1.00 66.56 193 LYS A O 1
ATOM 1610 N N . LEU A 1 194 ? -22.043 6.460 43.903 1.00 65.75 194 LEU A N 1
ATOM 1611 C CA . LEU A 1 194 ? -21.965 5.077 43.437 1.00 65.75 194 LEU A CA 1
ATOM 1612 C C . LEU A 1 194 ? -21.551 4.112 44.559 1.00 65.75 194 LEU A C 1
ATOM 1614 O O . LEU A 1 194 ? -22.043 2.984 44.607 1.00 65.75 194 LEU A O 1
ATOM 1618 N N . LEU A 1 195 ? -20.668 4.538 45.464 1.00 62.91 195 LEU A N 1
ATOM 1619 C CA . LEU A 1 195 ? -20.257 3.756 46.629 1.00 62.91 195 LEU A CA 1
ATOM 1620 C C . LEU A 1 195 ? -21.381 3.616 47.666 1.00 62.91 195 LEU A C 1
ATOM 1622 O O . LEU A 1 195 ? -21.511 2.532 48.235 1.00 62.91 195 LEU A O 1
ATOM 1626 N N . ASP A 1 196 ? -22.219 4.640 47.844 1.00 68.50 196 ASP A N 1
ATOM 1627 C CA . ASP A 1 196 ? -23.392 4.603 48.729 1.00 68.50 196 ASP A CA 1
ATOM 1628 C C . ASP A 1 196 ? -24.489 3.646 48.214 1.00 68.50 196 ASP A C 1
ATOM 1630 O O . ASP A 1 196 ? -25.161 2.974 48.997 1.00 68.50 196 ASP A O 1
ATOM 1634 N N . GLU A 1 197 ? -24.641 3.522 46.891 1.00 66.69 197 GLU A N 1
ATOM 1635 C CA . GLU A 1 197 ? -25.604 2.621 46.230 1.00 66.69 197 GLU A CA 1
ATOM 1636 C C . GLU A 1 197 ? -25.036 1.206 45.953 1.00 66.69 197 GLU A C 1
ATOM 1638 O O . GLU A 1 197 ? -25.697 0.329 45.368 1.00 66.69 197 GLU A O 1
ATOM 1643 N N . SER A 1 198 ? -23.788 0.955 46.353 1.00 71.75 198 SER A N 1
ATOM 1644 C CA . SER A 1 198 ? -23.073 -0.299 46.109 1.00 71.75 198 SER A CA 1
ATOM 1645 C C . SER A 1 198 ? -23.061 -1.218 47.327 1.00 71.75 198 SER A C 1
ATOM 1647 O O . SER A 1 198 ? -23.015 -0.802 48.480 1.00 71.75 198 SER A O 1
ATOM 1649 N N . SER A 1 199 ? -23.096 -2.527 47.074 1.00 77.06 199 SER A N 1
ATOM 1650 C CA . SER A 1 199 ? -22.912 -3.508 48.150 1.00 77.06 199 SER A CA 1
ATOM 1651 C C . SER A 1 199 ? -21.465 -3.491 48.666 1.00 77.06 199 SER A C 1
ATOM 1653 O O . SER A 1 199 ? -20.544 -3.186 47.916 1.00 77.06 199 SER A O 1
ATOM 1655 N N . LYS A 1 200 ? -21.222 -3.923 49.914 1.00 76.62 200 LYS A N 1
ATOM 1656 C CA . LYS A 1 200 ? -19.865 -3.975 50.513 1.00 76.62 200 LYS A CA 1
ATOM 1657 C C . LYS A 1 200 ? -18.819 -4.701 49.650 1.00 76.62 200 LYS A C 1
ATOM 1659 O O . LYS A 1 200 ? -17.637 -4.368 49.708 1.00 76.62 200 LYS A O 1
ATOM 1664 N N . GLN A 1 201 ? -19.249 -5.697 48.872 1.00 75.12 201 GLN A N 1
ATOM 1665 C CA . GLN A 1 201 ? -18.394 -6.436 47.937 1.00 75.12 201 GLN A CA 1
ATOM 1666 C C . GLN A 1 201 ? -18.080 -5.627 46.671 1.00 75.12 201 GLN A C 1
ATOM 1668 O O . GLN A 1 201 ? -16.963 -5.683 46.169 1.00 75.12 201 GLN A O 1
ATOM 1673 N N . GLU A 1 202 ? -19.045 -4.850 46.178 1.00 76.56 202 GLU A N 1
ATOM 1674 C CA . GLU A 1 202 ? -18.860 -3.937 45.047 1.00 76.56 202 GLU A CA 1
ATOM 1675 C C . GLU A 1 202 ? -17.952 -2.762 45.436 1.00 76.56 202 GLU A C 1
ATOM 1677 O O . GLU A 1 202 ? -17.051 -2.419 44.678 1.00 76.56 202 GLU A O 1
ATOM 1682 N N . THR A 1 203 ? -18.095 -2.226 46.651 1.00 75.69 203 THR A N 1
ATOM 1683 C CA . THR A 1 203 ? -17.183 -1.217 47.212 1.00 75.69 203 THR A CA 1
ATOM 1684 C C . THR A 1 203 ? -15.748 -1.740 47.296 1.00 75.69 203 THR A C 1
ATOM 1686 O O . THR A 1 203 ? -14.832 -1.082 46.818 1.00 75.69 203 THR A O 1
ATOM 1689 N N . HIS A 1 204 ? -15.542 -2.951 47.832 1.00 78.94 204 HIS A N 1
ATOM 1690 C CA . HIS A 1 204 ? -14.211 -3.575 47.883 1.00 78.94 204 HIS A CA 1
ATOM 1691 C C . HIS A 1 204 ? -13.598 -3.768 46.494 1.00 78.94 204 HIS A C 1
ATOM 1693 O O . HIS A 1 204 ? -12.404 -3.548 46.314 1.00 78.94 204 HIS A O 1
ATOM 1699 N N . LEU A 1 205 ? -14.413 -4.156 45.511 1.00 81.62 205 LEU A N 1
ATOM 1700 C CA . LEU A 1 205 ? -13.981 -4.312 44.127 1.00 81.62 205 LEU A CA 1
ATOM 1701 C C . LEU A 1 205 ? -13.509 -2.984 43.517 1.00 81.62 205 LEU A C 1
ATOM 1703 O O . LEU A 1 205 ? -12.463 -2.954 42.873 1.00 81.62 205 LEU A O 1
ATOM 1707 N N . VAL A 1 206 ? -14.256 -1.895 43.727 1.00 80.19 206 VAL A N 1
ATOM 1708 C CA . VAL A 1 206 ? -13.890 -0.558 43.228 1.00 80.19 206 VAL A CA 1
ATOM 1709 C C . VAL A 1 206 ? -12.605 -0.067 43.890 1.00 80.19 206 VAL A C 1
ATOM 1711 O O . VAL A 1 206 ? -11.700 0.380 43.191 1.00 80.19 206 VAL A O 1
ATOM 1714 N N . THR A 1 207 ? -12.481 -0.214 45.212 1.00 78.31 207 THR A N 1
ATOM 1715 C CA . THR A 1 207 ? -11.263 0.162 45.943 1.00 78.31 207 THR A CA 1
ATOM 1716 C C . THR A 1 207 ? -10.051 -0.637 45.463 1.00 78.31 207 THR A C 1
ATOM 1718 O O . THR A 1 207 ? -8.990 -0.063 45.231 1.00 78.31 207 THR A O 1
ATOM 1721 N N . PHE A 1 208 ? -10.209 -1.947 45.250 1.00 79.75 208 PHE A N 1
ATOM 1722 C CA . PHE A 1 208 ? -9.137 -2.803 44.746 1.00 79.75 208 PHE A CA 1
ATOM 1723 C C . PHE A 1 208 ? -8.685 -2.401 43.337 1.00 79.75 208 PHE A C 1
ATOM 1725 O O . PHE A 1 208 ? -7.487 -2.289 43.092 1.00 79.75 208 PHE A O 1
ATOM 1732 N N . LEU A 1 209 ? -9.625 -2.125 42.429 1.00 79.19 209 LEU A N 1
ATOM 1733 C CA . LEU A 1 209 ? -9.310 -1.661 41.075 1.00 79.19 209 LEU A CA 1
ATOM 1734 C C . LEU A 1 209 ? -8.670 -0.275 41.049 1.00 79.19 209 LEU A C 1
ATOM 1736 O O . LEU A 1 209 ? -7.837 -0.012 40.190 1.00 79.19 209 LEU A O 1
ATOM 1740 N N . TYR A 1 210 ? -9.025 0.604 41.986 1.00 74.19 210 TYR A N 1
ATOM 1741 C CA . TYR A 1 210 ? -8.368 1.902 42.106 1.00 74.19 210 TYR A CA 1
ATOM 1742 C C . TYR A 1 210 ? -6.892 1.753 42.502 1.00 74.19 210 TYR A C 1
ATOM 1744 O O . TYR A 1 210 ? -6.033 2.465 41.990 1.00 74.19 210 TYR A O 1
ATOM 1752 N N . SER A 1 211 ? -6.580 0.804 43.390 1.00 76.12 211 SER A N 1
ATOM 1753 C CA . SER A 1 211 ? -5.199 0.500 43.783 1.00 76.12 211 SER A CA 1
ATOM 1754 C C . SER A 1 211 ? -4.429 -0.319 42.738 1.00 76.12 211 SER A C 1
ATOM 1756 O O . SER A 1 211 ? -3.210 -0.190 42.654 1.00 76.12 211 SER A O 1
ATOM 1758 N N . TYR A 1 212 ? -5.120 -1.142 41.944 1.00 76.19 212 TYR A N 1
ATOM 1759 C CA . TYR A 1 212 ? -4.534 -2.037 40.941 1.00 76.19 212 TYR A CA 1
ATOM 1760 C C . TYR A 1 212 ? -5.360 -2.016 39.638 1.00 76.19 212 TYR A C 1
ATOM 1762 O O . TYR A 1 212 ? -6.136 -2.943 39.384 1.00 76.19 212 TYR A O 1
ATOM 1770 N N . PRO A 1 213 ? -5.204 -0.977 38.794 1.00 75.06 213 PRO A N 1
ATOM 1771 C CA . PRO A 1 213 ? -6.063 -0.757 37.624 1.00 75.06 213 PRO A CA 1
ATOM 1772 C C . PRO A 1 213 ? -5.942 -1.842 36.547 1.00 75.06 213 PRO A C 1
ATOM 1774 O O . PRO A 1 213 ? -6.908 -2.110 35.835 1.00 75.06 213 PRO A O 1
ATOM 1777 N N . ASP A 1 214 ? -4.791 -2.512 36.468 1.00 76.50 214 ASP A N 1
ATOM 1778 C CA . ASP A 1 214 ? -4.511 -3.553 35.472 1.00 76.50 214 ASP A CA 1
ATOM 1779 C C . ASP A 1 214 ? -4.831 -4.978 35.961 1.00 76.50 214 ASP A C 1
ATOM 1781 O O . ASP A 1 214 ? -4.479 -5.961 35.303 1.00 76.50 214 ASP A O 1
ATOM 1785 N N . ALA A 1 215 ? -5.497 -5.118 37.113 1.00 78.06 215 ALA A N 1
ATOM 1786 C CA . ALA A 1 215 ? -5.809 -6.422 37.685 1.00 78.06 215 ALA A CA 1
ATOM 1787 C C . ALA A 1 215 ? -6.739 -7.242 36.773 1.00 78.06 215 ALA A C 1
ATOM 1789 O O . ALA A 1 215 ? -7.815 -6.815 36.345 1.00 78.06 215 ALA A O 1
ATOM 1790 N N . SER A 1 216 ? -6.350 -8.484 36.508 1.00 84.50 216 SER A N 1
ATOM 1791 C CA . SER A 1 216 ? -7.144 -9.438 35.745 1.00 84.50 216 SER A CA 1
ATOM 1792 C C . SER A 1 216 ? -8.368 -9.919 36.535 1.00 84.50 216 SER A C 1
ATOM 1794 O O . SER A 1 216 ? -8.369 -10.007 37.761 1.00 84.50 216 SER A O 1
ATOM 1796 N N . ASN A 1 217 ? -9.417 -10.365 35.831 1.00 82.25 217 ASN A N 1
ATOM 1797 C CA . ASN A 1 217 ? -10.621 -10.935 36.466 1.00 82.25 217 ASN A CA 1
ATOM 1798 C C . ASN A 1 217 ? -10.332 -12.137 37.385 1.00 82.25 217 ASN A C 1
ATOM 1800 O O . ASN A 1 217 ? -11.153 -12.465 38.240 1.00 82.25 217 ASN A O 1
ATOM 1804 N N . SER A 1 218 ? -9.201 -12.821 37.181 1.00 81.25 218 SER A N 1
ATOM 1805 C CA . SER A 1 218 ? -8.767 -13.910 38.054 1.00 81.25 218 SER A CA 1
ATOM 1806 C C . SER A 1 218 ? -8.206 -13.370 39.366 1.00 81.25 218 SER A C 1
ATOM 1808 O O . SER A 1 218 ? -8.590 -13.852 40.424 1.00 81.25 218 SER A O 1
ATOM 1810 N N . GLU A 1 219 ? -7.352 -12.348 39.306 1.00 83.25 219 GLU A N 1
ATOM 1811 C CA . GLU A 1 219 ? -6.777 -11.692 40.488 1.00 83.25 219 GLU A CA 1
ATOM 1812 C C . GLU A 1 219 ? -7.860 -11.011 41.323 1.00 83.25 219 GLU A C 1
ATOM 1814 O O . GLU A 1 219 ? -7.882 -11.152 42.542 1.00 83.25 219 GLU A O 1
ATOM 1819 N N . ILE A 1 220 ? -8.829 -10.382 40.657 1.00 84.06 220 ILE A N 1
ATOM 1820 C CA . ILE A 1 220 ? -10.010 -9.800 41.295 1.00 84.06 220 ILE A CA 1
ATOM 1821 C C . ILE A 1 220 ? -10.833 -10.871 42.026 1.00 84.06 220 ILE A C 1
ATOM 1823 O O . ILE A 1 220 ? -11.265 -10.662 43.159 1.00 84.06 220 ILE A O 1
ATOM 1827 N N . ALA A 1 221 ? -11.069 -12.025 41.391 1.00 83.88 221 ALA A N 1
ATOM 1828 C CA . ALA A 1 221 ? -11.828 -13.107 42.011 1.00 83.88 221 ALA A CA 1
ATOM 1829 C C . ALA A 1 221 ? -11.103 -13.677 43.236 1.00 83.88 221 ALA A C 1
ATOM 1831 O O . ALA A 1 221 ? -11.734 -13.857 44.274 1.00 83.88 221 ALA A O 1
ATOM 1832 N N . THR A 1 222 ? -9.786 -13.878 43.143 1.00 86.50 222 THR A N 1
ATOM 1833 C CA . THR A 1 222 ? -8.955 -14.310 44.272 1.00 86.50 222 THR A CA 1
ATOM 1834 C C . THR A 1 222 ? -8.999 -13.298 45.415 1.00 86.50 222 THR A C 1
ATOM 1836 O O . THR A 1 222 ? -9.212 -13.685 46.561 1.00 86.50 222 THR A O 1
ATOM 1839 N N . HIS A 1 223 ? -8.861 -12.004 45.114 1.00 82.62 223 HIS A N 1
ATOM 1840 C CA . HIS A 1 223 ? -8.848 -10.944 46.122 1.00 82.62 223 HIS A CA 1
ATOM 1841 C C . HIS A 1 223 ? -10.190 -10.806 46.859 1.00 82.62 223 HIS A C 1
ATOM 1843 O O . HIS A 1 223 ? -10.222 -10.585 48.065 1.00 82.62 223 HIS A O 1
ATOM 1849 N N . LEU A 1 224 ? -11.306 -10.993 46.152 1.00 81.81 224 LEU A N 1
ATOM 1850 C CA . LEU A 1 224 ? -12.658 -10.902 46.716 1.00 81.81 224 LEU A CA 1
ATOM 1851 C C . LEU A 1 224 ? -13.181 -12.226 47.298 1.00 81.81 224 LEU A C 1
ATOM 1853 O O . LEU A 1 224 ? -14.346 -12.296 47.694 1.00 81.81 224 LEU A O 1
ATOM 1857 N N . GLY A 1 225 ? -12.365 -13.286 47.320 1.00 83.75 225 GLY A N 1
ATOM 1858 C CA . GLY A 1 225 ? -12.779 -14.612 47.791 1.00 83.75 225 GLY A CA 1
ATOM 1859 C C . GLY A 1 225 ? -13.867 -15.265 46.928 1.00 83.75 225 GLY A C 1
ATOM 1860 O O . GLY A 1 225 ? -14.651 -16.079 47.413 1.00 83.75 225 GLY A O 1
ATOM 1861 N N . LEU A 1 226 ? -13.955 -14.899 45.647 1.00 85.38 226 LEU A N 1
ATOM 1862 C CA . LEU A 1 226 ? -14.924 -15.446 44.702 1.00 85.38 226 LEU A CA 1
ATOM 1863 C C . LEU A 1 226 ? -14.382 -16.731 44.071 1.00 85.38 226 LEU A C 1
ATOM 1865 O O . LEU A 1 226 ? -13.297 -16.752 43.499 1.00 85.38 226 LEU A O 1
ATOM 1869 N N . SER A 1 227 ? -15.189 -17.792 44.068 1.00 80.69 227 SER A N 1
ATOM 1870 C CA . SER A 1 227 ? -14.783 -19.103 43.536 1.00 80.69 227 SER A CA 1
ATOM 1871 C C . SER A 1 227 ? -14.559 -19.131 42.019 1.00 80.69 227 SER A C 1
ATOM 1873 O O . SER A 1 227 ? -13.986 -20.083 41.500 1.00 80.69 227 SER A O 1
ATOM 1875 N N . HIS A 1 228 ? -15.052 -18.131 41.279 1.00 81.06 228 HIS A N 1
ATOM 1876 C CA . HIS A 1 228 ? -15.006 -18.135 39.820 1.00 81.06 228 HIS A CA 1
ATOM 1877 C C . HIS A 1 228 ? -14.776 -16.733 39.245 1.00 81.06 228 HIS A C 1
ATOM 1879 O O . HIS A 1 228 ? -15.475 -15.782 39.603 1.00 81.06 228 HIS A O 1
ATOM 1885 N N . ARG A 1 229 ? -13.870 -16.622 38.262 1.00 84.81 229 ARG A N 1
ATOM 1886 C CA . ARG A 1 229 ? -13.566 -15.364 37.546 1.00 84.81 229 ARG A CA 1
ATOM 1887 C C . ARG A 1 229 ? -14.797 -14.698 36.923 1.00 84.81 229 ARG A C 1
ATOM 1889 O O . ARG A 1 229 ? -14.879 -13.479 36.816 1.00 84.81 229 ARG A O 1
ATOM 1896 N N . GLU A 1 230 ? -15.786 -15.498 36.528 1.00 82.00 230 GLU A N 1
ATOM 1897 C CA . GLU A 1 230 ? -17.009 -14.972 35.911 1.00 82.00 230 GLU A CA 1
ATOM 1898 C C . GLU A 1 230 ? -17.922 -14.280 36.928 1.00 82.00 230 GLU A C 1
ATOM 1900 O O . GLU A 1 230 ? -18.712 -13.419 36.548 1.00 82.00 230 GLU A O 1
ATOM 1905 N N . SER A 1 231 ? -17.792 -14.599 38.219 1.00 81.81 231 SER A N 1
ATOM 1906 C CA . SER A 1 231 ? -18.486 -13.876 39.287 1.00 81.81 231 SER A CA 1
ATOM 1907 C C . SER A 1 231 ? -17.929 -12.460 39.434 1.00 81.81 231 SER A C 1
ATOM 1909 O O . SER A 1 231 ? -18.712 -11.513 39.494 1.00 81.81 231 SER A O 1
ATOM 1911 N N . ALA A 1 232 ? -16.600 -12.300 39.375 1.00 80.75 232 ALA A N 1
ATOM 1912 C CA . ALA A 1 232 ? -15.948 -10.989 39.333 1.00 80.75 232 ALA A CA 1
ATOM 1913 C C . ALA A 1 232 ? -16.392 -10.190 38.097 1.00 80.75 232 ALA A C 1
ATOM 1915 O O . ALA A 1 232 ? -16.827 -9.045 38.210 1.00 80.75 232 ALA A O 1
ATOM 1916 N N . ARG A 1 233 ? -16.421 -10.834 36.923 1.00 84.50 233 ARG A N 1
ATOM 1917 C CA . ARG A 1 233 ? -16.897 -10.205 35.682 1.00 84.50 233 ARG A CA 1
ATOM 1918 C C . ARG A 1 233 ? -18.352 -9.727 35.766 1.00 84.50 233 ARG A C 1
ATOM 1920 O O . ARG A 1 233 ? -18.672 -8.627 35.318 1.00 84.50 233 ARG A O 1
ATOM 1927 N N . ARG A 1 234 ? -19.257 -10.547 36.315 1.00 83.81 234 ARG A N 1
ATOM 1928 C CA . ARG A 1 234 ? -20.669 -10.168 36.505 1.00 83.81 234 ARG A CA 1
ATOM 1929 C C . ARG A 1 234 ? -20.806 -9.001 37.480 1.00 83.81 234 ARG A C 1
ATOM 1931 O O . ARG A 1 234 ? -21.632 -8.127 37.242 1.00 83.81 234 ARG A O 1
ATOM 1938 N N . MET A 1 235 ? -19.993 -8.971 38.535 1.00 81.75 235 MET A N 1
ATOM 1939 C CA . MET A 1 235 ? -19.979 -7.880 39.510 1.00 81.75 235 MET A CA 1
ATOM 1940 C C . MET A 1 235 ? -19.518 -6.562 38.874 1.00 81.75 235 MET A C 1
ATOM 1942 O O . MET A 1 235 ? -20.218 -5.563 39.003 1.00 81.75 235 MET A O 1
ATOM 1946 N N . LEU A 1 236 ? -18.446 -6.584 38.075 1.00 82.25 236 LEU A N 1
ATOM 1947 C CA . LEU A 1 236 ? -18.006 -5.422 37.292 1.00 82.25 236 LEU A CA 1
ATOM 1948 C C . LEU A 1 236 ? -19.090 -4.911 36.346 1.00 82.25 236 LEU A C 1
ATOM 1950 O O . LEU A 1 236 ? -19.324 -3.709 36.251 1.00 82.25 236 LEU A O 1
ATOM 1954 N N . LYS A 1 237 ? -19.801 -5.826 35.680 1.00 84.06 237 LYS A N 1
ATOM 1955 C CA . LYS A 1 237 ? -20.921 -5.463 34.808 1.00 84.06 237 LYS A CA 1
ATOM 1956 C C . LYS A 1 237 ? -22.046 -4.763 35.580 1.00 84.06 237 LYS A C 1
ATOM 1958 O O . LYS A 1 237 ? -22.613 -3.807 35.065 1.00 84.06 237 LYS A O 1
ATOM 1963 N N . ARG A 1 238 ? -22.367 -5.211 36.801 1.00 80.25 238 ARG A N 1
ATOM 1964 C CA . ARG A 1 238 ? -23.387 -4.564 37.648 1.00 80.25 238 ARG A CA 1
ATOM 1965 C C . ARG A 1 238 ? -22.974 -3.158 38.064 1.00 80.25 238 ARG A C 1
ATOM 1967 O O . ARG A 1 238 ? -23.786 -2.254 37.937 1.00 80.25 238 ARG A O 1
ATOM 1974 N N . ILE A 1 239 ? -21.726 -2.972 38.492 1.00 78.75 239 ILE A N 1
ATOM 1975 C CA . ILE A 1 239 ? -21.202 -1.653 38.877 1.00 78.75 239 ILE A CA 1
ATOM 1976 C C . ILE A 1 239 ? -21.213 -0.702 37.679 1.00 78.75 239 ILE A C 1
ATOM 1978 O O . ILE A 1 239 ? -21.704 0.415 37.788 1.00 78.75 239 ILE A O 1
ATOM 1982 N N . ARG A 1 240 ? -20.765 -1.165 36.504 1.00 75.62 240 ARG A N 1
ATOM 1983 C CA . ARG A 1 240 ? -20.790 -0.366 35.270 1.00 75.62 240 ARG A CA 1
ATOM 1984 C C . ARG A 1 240 ? -22.204 0.076 34.896 1.00 75.62 240 ARG A C 1
ATOM 1986 O O . ARG A 1 240 ? -22.386 1.204 34.470 1.00 75.62 240 ARG A O 1
ATOM 1993 N N . ASN A 1 241 ? -23.193 -0.795 35.086 1.00 76.94 241 ASN A N 1
ATOM 1994 C CA . ASN A 1 241 ? -24.594 -0.468 34.834 1.00 76.94 241 ASN A CA 1
ATOM 1995 C C . ASN A 1 241 ? -25.186 0.522 35.853 1.00 76.94 241 ASN A C 1
ATOM 1997 O O . ASN A 1 241 ? -26.201 1.127 35.540 1.00 76.94 241 ASN A O 1
ATOM 2001 N N . LYS A 1 242 ? -24.598 0.662 37.051 1.00 72.81 242 LYS A N 1
ATOM 2002 C CA . LYS A 1 242 ? -24.980 1.682 38.046 1.00 72.81 242 LYS A CA 1
ATOM 2003 C C . LYS A 1 242 ? -24.297 3.035 37.800 1.00 72.81 242 LYS A C 1
ATOM 2005 O O . LYS A 1 242 ? -24.750 4.043 38.319 1.00 72.81 242 LYS A O 1
ATOM 2010 N N . ALA A 1 243 ? -23.192 3.043 37.055 1.00 60.50 243 ALA A N 1
ATOM 2011 C CA . ALA A 1 243 ? -22.397 4.236 36.761 1.00 60.50 243 ALA A CA 1
ATOM 2012 C C . ALA A 1 243 ? -22.877 5.023 35.521 1.00 60.50 243 ALA A C 1
ATOM 2014 O O . ALA A 1 243 ? -22.286 6.053 35.202 1.00 60.50 243 ALA A O 1
ATOM 2015 N N . ILE A 1 244 ? -23.885 4.510 34.802 1.00 52.69 244 ILE A N 1
ATOM 2016 C CA . ILE A 1 244 ? -24.555 5.139 33.646 1.00 52.69 244 ILE A CA 1
ATOM 2017 C C . ILE A 1 244 ? -25.884 5.712 34.126 1.00 52.69 244 ILE A C 1
ATOM 2019 O O . ILE A 1 244 ? -26.196 6.854 33.728 1.00 52.69 244 ILE A O 1
#